Protein AF-A0A7S2E7N8-F1 (afdb_monomer_lite)

Radius of gyration: 20.2 Å; chains: 1; bounding box: 61×33×55 Å

InterPro domains:
  IPR010979 Small ribosomal subunit protein uS13-like, H2TH [SSF46946] (89-177)
  IPR015886 Formamidopyrimidine-DNA glycosylase, H2TH DNA-binding [PF06831] (89-176)
  IPR015886 Formamidopyrimidine-DNA glycosylase, H2TH DNA-binding [SM01232] (89-183)
  IPR035937 Formamidopyrimidine-DNA glycosylase, N-terminal [G3DSA:3.20.190.10] (3-90)
  IPR035937 Formamidopyrimidine-DNA glycosylase, N-terminal [SSF81624] (10-96)

Organism: Trieres chinensis (NCBI:txid1514140)

Structure (mmCIF, N/CA/C/O backbone):
data_AF-A0A7S2E7N8-F1
#
_entry.id   AF-A0A7S2E7N8-F1
#
loop_
_atom_site.group_PDB
_atom_site.id
_atom_site.type_symbol
_atom_site.label_atom_id
_atom_site.label_alt_id
_atom_site.label_comp_id
_atom_site.label_asym_id
_atom_site.label_entity_id
_atom_site.label_seq_id
_atom_site.pdbx_PDB_ins_code
_atom_site.Cartn_x
_atom_site.Cartn_y
_atom_site.Cartn_z
_atom_site.occupancy
_atom_site.B_iso_or_equiv
_atom_site.auth_seq_id
_atom_site.auth_comp_id
_atom_site.auth_asym_id
_atom_site.auth_atom_id
_atom_site.pdbx_PDB_model_num
ATOM 1 N N . GLY A 1 1 ? 41.976 -11.802 -2.121 1.00 32.62 1 GLY A N 1
ATOM 2 C CA . GLY A 1 1 ? 41.150 -10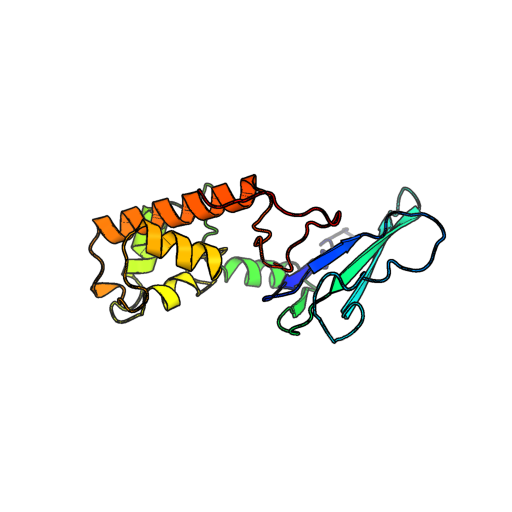.709 -1.578 1.00 32.62 1 GLY A CA 1
ATOM 3 C C . GLY A 1 1 ? 39.719 -11.048 -1.889 1.00 32.62 1 GLY A C 1
ATOM 4 O O . GLY A 1 1 ? 39.434 -11.270 -3.057 1.00 32.62 1 GLY A O 1
ATOM 5 N N . GLY A 1 2 ? 38.893 -11.236 -0.861 1.00 35.34 2 GLY A N 1
ATOM 6 C CA . GLY A 1 2 ? 37.517 -11.699 -1.011 1.00 35.34 2 GLY A CA 1
ATOM 7 C C . GLY A 1 2 ? 36.685 -10.739 -1.856 1.00 35.34 2 GLY A C 1
ATOM 8 O O . GLY A 1 2 ? 36.757 -9.527 -1.672 1.00 35.34 2 GLY A O 1
ATOM 9 N N . LEU A 1 3 ? 35.913 -11.310 -2.778 1.00 39.31 3 LEU A N 1
ATOM 10 C CA . LEU A 1 3 ? 34.764 -10.678 -3.419 1.00 39.31 3 LEU A CA 1
ATOM 11 C C . LEU A 1 3 ? 33.696 -10.484 -2.331 1.00 39.31 3 LEU A C 1
ATOM 13 O O . LEU A 1 3 ? 32.830 -11.333 -2.148 1.00 39.31 3 LEU A O 1
ATOM 17 N N . GLY A 1 4 ? 33.869 -9.448 -1.513 1.00 39.38 4 GLY A N 1
ATOM 18 C CA . GLY A 1 4 ? 32.969 -9.080 -0.426 1.00 39.38 4 GLY A CA 1
ATOM 19 C C . GLY A 1 4 ? 32.119 -7.886 -0.837 1.00 39.38 4 GLY A C 1
ATOM 20 O O . GLY A 1 4 ? 32.667 -6.849 -1.201 1.00 39.38 4 GLY A O 1
ATOM 21 N N . ASP A 1 5 ? 30.807 -8.078 -0.752 1.00 44.62 5 ASP A N 1
ATOM 22 C CA . ASP A 1 5 ? 29.721 -7.109 -0.911 1.00 44.62 5 ASP A CA 1
ATOM 23 C C . ASP A 1 5 ? 29.529 -6.495 -2.303 1.00 44.62 5 ASP A C 1
ATOM 25 O O . ASP A 1 5 ? 29.993 -5.416 -2.667 1.00 44.62 5 ASP A O 1
ATOM 29 N N . ASP A 1 6 ? 28.739 -7.253 -3.056 1.00 47.22 6 ASP A N 1
ATOM 30 C CA . ASP A 1 6 ? 28.026 -6.921 -4.278 1.00 47.22 6 ASP A CA 1
ATOM 31 C C . ASP A 1 6 ? 27.437 -5.495 -4.232 1.00 47.22 6 ASP A C 1
ATOM 33 O O . ASP A 1 6 ? 26.572 -5.170 -3.412 1.00 47.22 6 ASP A O 1
ATOM 37 N N . TYR A 1 7 ? 27.905 -4.621 -5.127 1.00 47.25 7 TYR A N 1
ATOM 38 C CA . TYR A 1 7 ? 27.392 -3.262 -5.312 1.00 47.25 7 TYR A CA 1
ATOM 39 C C . TYR A 1 7 ? 25.996 -3.308 -5.949 1.00 47.25 7 TYR A C 1
ATOM 41 O O . TYR A 1 7 ? 25.824 -2.934 -7.112 1.00 47.25 7 TYR A O 1
ATOM 49 N N . GLN A 1 8 ? 24.979 -3.740 -5.202 1.00 54.12 8 GLN A N 1
ATOM 50 C CA . GLN A 1 8 ? 23.584 -3.597 -5.614 1.00 54.12 8 GLN A CA 1
ATOM 51 C C . GLN A 1 8 ? 23.189 -2.117 -5.569 1.00 54.12 8 GLN A C 1
ATOM 53 O O . GLN A 1 8 ? 22.574 -1.623 -4.625 1.00 54.12 8 GLN A O 1
ATOM 58 N N . ARG A 1 9 ? 23.579 -1.382 -6.614 1.00 66.50 9 ARG A N 1
ATOM 59 C CA . ARG A 1 9 ? 23.092 -0.031 -6.883 1.00 66.50 9 ARG A CA 1
ATOM 60 C C . ARG A 1 9 ? 21.654 -0.159 -7.346 1.00 66.50 9 ARG A C 1
ATOM 62 O O . ARG A 1 9 ? 21.394 -0.621 -8.454 1.00 66.50 9 ARG A O 1
ATOM 69 N N . SER A 1 10 ? 20.734 0.235 -6.482 1.00 67.88 10 SER A N 1
ATOM 70 C CA . SER A 1 10 ? 19.306 0.142 -6.759 1.00 67.88 10 SER A CA 1
ATOM 71 C C . SER A 1 10 ? 18.776 1.507 -7.165 1.00 67.88 10 SER A C 1
ATOM 73 O O . SER A 1 10 ? 19.172 2.535 -6.613 1.00 67.88 10 SER A O 1
ATOM 75 N N . VAL A 1 11 ? 17.887 1.533 -8.155 1.00 69.38 11 VAL A N 1
ATOM 76 C CA . VAL A 1 11 ? 17.200 2.757 -8.574 1.00 69.38 11 VAL A CA 1
ATOM 77 C C . VAL A 1 11 ? 15.770 2.675 -8.070 1.00 69.38 11 VAL A C 1
ATOM 79 O O . VAL A 1 11 ? 14.983 1.857 -8.535 1.00 69.38 11 VAL A O 1
ATOM 82 N N . TRP A 1 12 ? 15.436 3.527 -7.108 1.00 69.69 12 TRP A N 1
ATOM 83 C CA . TRP A 1 12 ? 14.079 3.682 -6.611 1.00 69.69 12 TRP A CA 1
ATOM 84 C C . TRP A 1 12 ? 13.352 4.735 -7.438 1.00 69.69 12 TRP A C 1
ATOM 86 O O . TRP A 1 12 ? 13.831 5.864 -7.587 1.00 69.69 12 TRP A O 1
ATOM 96 N N . MET A 1 13 ? 12.170 4.394 -7.941 1.00 69.75 13 MET A N 1
ATOM 97 C CA . MET A 1 13 ? 11.348 5.315 -8.716 1.00 69.75 13 MET A CA 1
ATOM 98 C C . MET A 1 13 ? 9.926 5.363 -8.174 1.00 69.75 13 MET A C 1
ATOM 100 O O . MET A 1 13 ? 9.265 4.337 -8.060 1.00 69.75 13 MET A O 1
ATOM 104 N N . THR A 1 14 ? 9.432 6.565 -7.878 1.00 71.00 14 THR A N 1
ATOM 105 C CA . THR A 1 14 ? 8.002 6.793 -7.642 1.00 71.00 14 THR A CA 1
ATOM 106 C C . THR A 1 14 ? 7.379 7.366 -8.906 1.00 71.00 14 THR A C 1
ATOM 108 O O . THR A 1 14 ? 7.900 8.325 -9.469 1.00 71.00 14 THR A O 1
ATOM 111 N N . LEU A 1 15 ? 6.258 6.800 -9.356 1.00 62.53 15 LEU A N 1
ATOM 112 C CA . LEU A 1 15 ? 5.566 7.258 -10.569 1.00 62.53 15 LEU A CA 1
ATOM 113 C C . LEU A 1 15 ? 4.775 8.562 -10.340 1.00 62.53 15 LEU A C 1
ATOM 115 O O . LEU A 1 15 ? 4.483 9.307 -11.272 1.00 62.53 15 LEU A O 1
ATOM 119 N N . GLY A 1 16 ? 4.408 8.875 -9.096 1.00 63.38 16 GLY A N 1
ATOM 120 C CA . GLY A 1 16 ? 3.498 9.991 -8.829 1.00 63.38 16 GLY A CA 1
ATOM 121 C C . GLY A 1 16 ? 2.134 9.776 -9.502 1.00 63.38 16 GLY A C 1
ATOM 122 O O . GLY A 1 16 ? 1.662 8.649 -9.610 1.00 63.38 16 GLY A O 1
ATOM 123 N N . MET A 1 17 ? 1.480 10.855 -9.946 1.00 63.84 17 MET A N 1
ATOM 124 C CA . MET A 1 17 ? 0.121 10.776 -10.513 1.00 63.84 17 MET A CA 1
ATOM 125 C C . MET A 1 17 ? 0.062 10.453 -12.012 1.00 63.84 17 MET A C 1
ATOM 127 O O . MET A 1 17 ? -0.957 9.956 -12.481 1.00 63.84 17 MET A O 1
ATOM 131 N N . THR A 1 18 ? 1.094 10.803 -12.783 1.00 61.62 18 THR A N 1
ATOM 132 C CA . THR A 1 18 ? 1.098 10.645 -14.252 1.00 61.62 18 THR A CA 1
ATOM 133 C C . THR A 1 18 ? 2.388 10.034 -14.790 1.00 61.62 18 THR A C 1
ATOM 135 O O . THR A 1 18 ? 2.574 9.996 -16.008 1.00 61.62 18 THR A O 1
ATOM 138 N N . GLY A 1 19 ? 3.265 9.554 -13.902 1.00 63.59 19 GLY A N 1
ATOM 139 C CA . GLY A 1 19 ? 4.461 8.812 -14.269 1.00 63.59 19 GLY A CA 1
ATOM 140 C C . GLY A 1 19 ? 4.115 7.508 -14.965 1.00 63.59 19 GLY A C 1
ATOM 141 O O . GLY A 1 19 ? 3.254 6.755 -14.513 1.00 63.59 19 GLY A O 1
ATOM 142 N N . ARG A 1 20 ? 4.792 7.245 -16.075 1.00 68.62 20 ARG A N 1
ATOM 143 C CA . ARG A 1 20 ? 4.596 6.054 -16.901 1.00 68.62 20 ARG A CA 1
ATOM 144 C C . ARG A 1 20 ? 5.884 5.694 -17.624 1.00 68.62 20 ARG A C 1
ATOM 146 O O . ARG A 1 20 ? 6.637 6.590 -18.014 1.00 68.62 20 ARG A O 1
ATOM 153 N N . PHE A 1 21 ? 6.110 4.398 -17.803 1.00 74.12 21 PHE A N 1
ATOM 154 C CA . PHE A 1 21 ? 7.233 3.867 -18.567 1.00 74.12 21 PHE A CA 1
ATOM 155 C C . PHE A 1 21 ? 6.781 3.402 -19.950 1.00 74.12 21 PHE A C 1
ATOM 157 O O . PHE A 1 21 ? 5.670 2.906 -20.101 1.00 74.12 21 PHE A O 1
ATOM 164 N N . PHE A 1 22 ? 7.659 3.540 -20.938 1.00 75.81 22 PHE A N 1
ATOM 165 C CA . PHE A 1 22 ? 7.484 3.002 -22.285 1.00 75.81 22 PHE A CA 1
ATOM 166 C C . PHE A 1 22 ? 8.776 2.346 -22.737 1.00 75.81 22 PHE A C 1
ATOM 168 O O . PHE A 1 22 ? 9.837 2.961 -22.606 1.00 75.81 22 PHE A O 1
ATOM 175 N N . VAL A 1 23 ? 8.692 1.142 -23.290 1.00 72.25 23 VAL A N 1
ATOM 176 C CA . VAL A 1 23 ? 9.840 0.456 -23.888 1.00 72.25 23 VAL A CA 1
ATOM 177 C C . VAL A 1 23 ? 9.846 0.698 -25.397 1.00 72.25 23 VAL A C 1
ATOM 179 O O . VAL A 1 23 ? 8.815 0.620 -26.058 1.00 72.25 23 VAL A O 1
ATOM 182 N N . GLU A 1 24 ? 11.007 1.035 -25.951 1.00 69.56 24 GLU A N 1
ATOM 183 C CA . GLU A 1 24 ? 11.242 1.038 -27.395 1.00 69.56 24 GLU A CA 1
ATOM 184 C C . GLU A 1 24 ? 11.718 -0.360 -27.802 1.00 69.56 24 GLU A C 1
ATOM 186 O O . GLU A 1 24 ? 12.857 -0.738 -27.521 1.00 69.56 24 GLU A O 1
ATOM 191 N N . GLU A 1 25 ? 10.837 -1.141 -28.434 1.00 51.78 25 GLU A N 1
ATOM 192 C CA . GLU A 1 25 ? 11.221 -2.407 -29.061 1.00 51.78 25 GLU A CA 1
ATOM 193 C C . GLU A 1 25 ? 11.924 -2.139 -30.401 1.00 51.78 25 GLU A C 1
ATOM 195 O O . GLU A 1 25 ? 11.494 -1.311 -31.205 1.00 51.78 25 GLU A O 1
ATOM 200 N N . GLY A 1 26 ? 13.066 -2.799 -30.606 1.00 45.81 26 GLY A N 1
ATOM 201 C CA . GLY A 1 26 ? 14.047 -2.454 -31.631 1.00 45.81 26 GLY A CA 1
ATOM 202 C C . GLY A 1 26 ? 13.530 -2.505 -33.070 1.00 45.81 26 GLY A C 1
ATOM 203 O O . GLY A 1 26 ? 13.020 -3.521 -33.535 1.00 45.81 26 GLY A O 1
ATOM 204 N N . GLY A 1 27 ? 13.776 -1.421 -33.809 1.00 37.25 27 GLY A N 1
ATOM 205 C CA . GLY A 1 27 ? 13.566 -1.372 -35.252 1.00 37.25 27 GLY A CA 1
ATOM 206 C C . GLY A 1 27 ? 13.789 0.008 -35.864 1.00 37.25 27 GLY A C 1
ATOM 207 O O . GLY A 1 27 ? 12.835 0.603 -36.336 1.00 37.25 27 GLY A O 1
ATOM 208 N N . GLY A 1 28 ? 15.032 0.510 -35.862 1.00 38.03 28 GLY A N 1
ATOM 209 C CA . GLY A 1 28 ? 15.584 1.426 -36.883 1.00 38.03 28 GLY A CA 1
ATOM 210 C C . GLY A 1 28 ? 14.785 2.660 -37.337 1.00 38.03 28 GLY A C 1
ATOM 211 O O . GLY A 1 28 ? 15.067 3.181 -38.413 1.00 38.03 28 GLY A O 1
ATOM 212 N N . GLY A 1 29 ? 13.816 3.143 -36.569 1.00 37.44 29 GLY A N 1
ATOM 213 C CA . GLY A 1 29 ? 12.967 4.273 -36.921 1.00 37.44 29 GLY A CA 1
ATOM 214 C C . GLY A 1 29 ? 12.797 5.173 -35.713 1.00 37.44 29 GLY A C 1
ATOM 215 O O . GLY A 1 29 ? 12.684 4.675 -34.602 1.00 37.44 29 GLY A O 1
ATOM 216 N N . ASP A 1 30 ? 12.860 6.479 -35.970 1.00 40.12 30 ASP A N 1
ATOM 217 C CA . ASP A 1 30 ? 12.630 7.615 -35.072 1.00 40.12 30 ASP A CA 1
ATOM 218 C C . ASP A 1 30 ? 12.050 7.238 -33.695 1.00 40.12 30 ASP A C 1
ATOM 220 O O . ASP A 1 30 ? 10.965 6.652 -33.632 1.00 40.12 30 ASP A O 1
ATOM 224 N N . ALA A 1 31 ? 12.766 7.613 -32.618 1.00 40.91 31 ALA A N 1
ATOM 225 C CA . ALA A 1 31 ? 12.381 7.381 -31.220 1.00 40.91 31 ALA A CA 1
ATOM 226 C C . ALA A 1 31 ? 10.866 7.488 -31.064 1.00 40.91 31 ALA A C 1
ATOM 228 O O . ALA A 1 31 ? 10.333 8.477 -31.585 1.00 40.91 31 ALA A O 1
ATOM 229 N N . PRO A 1 32 ? 10.169 6.551 -30.380 1.00 41.38 32 PRO A N 1
ATOM 230 C CA . PRO A 1 32 ? 8.721 6.552 -30.320 1.00 41.38 32 PRO A CA 1
ATOM 231 C C . PRO A 1 32 ? 8.294 7.931 -29.854 1.00 41.38 32 PRO A C 1
ATOM 233 O O . PRO A 1 32 ? 8.424 8.292 -28.682 1.00 41.38 32 PRO A O 1
ATOM 236 N N . ARG A 1 33 ? 7.827 8.744 -30.813 1.00 41.44 33 ARG A N 1
ATOM 237 C CA . ARG A 1 33 ? 7.126 9.978 -30.516 1.00 41.44 33 ARG A CA 1
ATOM 238 C C . ARG A 1 33 ? 6.031 9.472 -29.622 1.00 41.44 33 ARG A C 1
ATOM 240 O O . ARG A 1 33 ? 5.196 8.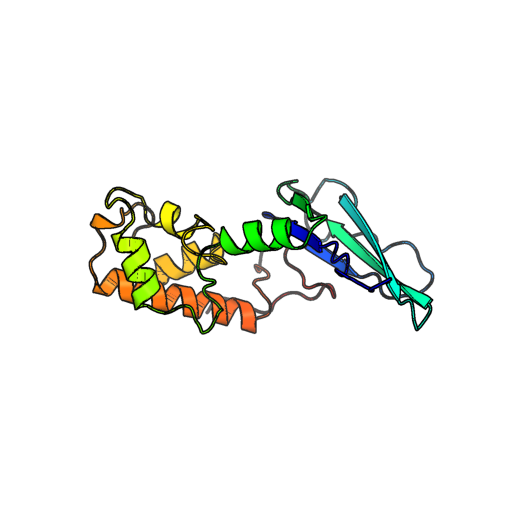704 -30.098 1.00 41.44 33 ARG A O 1
ATOM 247 N N . ALA A 1 34 ? 6.089 9.827 -28.341 1.00 40.94 34 ALA A N 1
ATOM 248 C CA . ALA A 1 34 ? 4.959 9.706 -27.453 1.00 40.94 34 ALA A CA 1
ATOM 249 C C . ALA A 1 34 ? 3.812 10.315 -28.247 1.00 40.94 34 ALA A C 1
ATOM 251 O O . ALA A 1 34 ? 3.757 11.537 -28.385 1.00 40.94 34 ALA A O 1
ATOM 252 N N . ARG A 1 35 ? 3.002 9.485 -28.923 1.00 38.47 35 ARG A N 1
ATOM 253 C CA . ARG A 1 35 ? 1.894 10.015 -29.697 1.00 38.47 35 ARG A CA 1
ATOM 254 C C . ARG A 1 35 ? 1.066 10.675 -28.615 1.00 38.47 35 ARG A C 1
ATOM 256 O O . ARG A 1 35 ? 0.714 9.984 -27.651 1.00 38.47 35 ARG A O 1
ATOM 263 N N . PRO A 1 36 ? 0.845 11.993 -28.695 1.00 36.03 36 PRO A N 1
ATOM 264 C CA . PRO A 1 36 ? 0.003 12.663 -27.735 1.00 36.03 36 PRO A CA 1
ATOM 265 C C . PRO A 1 36 ? -1.411 12.150 -28.008 1.00 36.03 36 PRO A C 1
ATOM 267 O O . PRO A 1 36 ? -2.149 12.723 -28.798 1.00 36.03 36 PRO A O 1
ATOM 270 N N . SER A 1 37 ? -1.761 10.991 -27.450 1.00 37.09 37 SER A N 1
ATOM 271 C CA . SER A 1 37 ? -3.142 10.553 -27.377 1.00 37.09 37 SER A CA 1
ATOM 272 C C . SER A 1 37 ? -3.734 11.283 -26.183 1.00 37.09 37 SER A C 1
ATOM 274 O O . SER A 1 37 ? -3.378 10.977 -25.044 1.00 37.09 37 SER A O 1
ATOM 276 N N . ASP A 1 38 ? -4.575 12.255 -26.511 1.00 35.50 38 ASP A N 1
ATOM 277 C CA . ASP A 1 38 ? -5.398 13.093 -25.647 1.00 35.50 38 ASP A CA 1
ATOM 278 C C . ASP A 1 38 ? -4.681 14.070 -24.706 1.00 35.50 38 ASP A C 1
ATOM 280 O O . ASP A 1 38 ? -4.324 13.787 -23.565 1.00 35.50 38 ASP A O 1
ATOM 284 N N . GLY A 1 39 ? -4.568 15.309 -25.191 1.00 37.53 39 GLY A N 1
ATOM 285 C CA . GLY A 1 39 ? -4.779 16.496 -24.358 1.00 37.53 39 GLY A CA 1
ATOM 286 C C . GLY A 1 39 ? -3.597 17.045 -23.558 1.00 37.53 39 GLY A C 1
ATOM 287 O O . GLY A 1 39 ? -3.703 18.154 -23.033 1.00 37.53 39 GLY A O 1
ATOM 288 N N . THR A 1 40 ? -2.452 16.368 -23.477 1.00 38.31 40 THR A N 1
ATOM 289 C CA . THR A 1 40 ? -1.296 16.898 -22.733 1.00 38.31 40 THR A CA 1
ATOM 290 C C . THR A 1 40 ? -0.433 17.827 -23.593 1.00 38.31 40 THR A C 1
ATOM 292 O O . THR A 1 40 ? 0.500 17.418 -24.280 1.00 38.31 40 THR A O 1
ATOM 295 N N . LYS A 1 41 ? -0.706 19.136 -23.518 1.00 39.12 41 LYS A N 1
ATOM 296 C CA . LYS A 1 41 ? 0.294 20.164 -23.850 1.00 39.12 41 LYS A CA 1
ATOM 297 C C . LYS A 1 41 ? 1.448 20.062 -22.841 1.00 39.12 41 LYS A C 1
ATOM 299 O O . LYS A 1 41 ? 1.347 20.621 -21.756 1.00 39.12 41 LYS A O 1
ATOM 304 N N . GLY A 1 42 ? 2.534 19.364 -23.176 1.00 42.16 42 GLY A N 1
ATOM 305 C CA . GLY A 1 42 ? 3.777 19.469 -22.405 1.00 42.16 42 GLY A CA 1
ATOM 306 C C . GLY A 1 42 ? 4.751 18.298 -22.529 1.00 42.16 42 GLY A C 1
ATOM 307 O O . GLY A 1 42 ? 4.456 17.207 -22.053 1.00 42.16 42 GLY A O 1
ATOM 308 N N . GLY A 1 43 ? 5.934 18.596 -23.082 1.00 52.38 43 GLY A N 1
ATOM 309 C CA . GLY A 1 43 ? 7.225 17.959 -22.778 1.00 52.38 43 GLY A CA 1
ATOM 310 C C . GLY A 1 43 ? 7.435 16.510 -23.232 1.00 52.38 43 GLY A C 1
ATOM 311 O O . GLY A 1 43 ? 6.631 15.626 -22.952 1.00 52.38 43 GLY A O 1
ATOM 312 N N . GLY A 1 44 ? 8.573 16.254 -23.886 1.00 60.28 44 GLY A N 1
ATOM 313 C CA . GLY A 1 44 ? 9.067 14.899 -24.155 1.00 60.28 44 GLY A CA 1
ATOM 314 C C . GLY A 1 44 ? 9.346 14.083 -22.875 1.00 60.28 44 GLY A C 1
ATOM 315 O O . GLY A 1 44 ? 9.098 14.555 -21.763 1.00 60.28 44 GLY A O 1
ATOM 316 N N . PRO A 1 45 ? 9.843 12.839 -23.002 1.00 68.38 45 PRO A N 1
ATOM 317 C CA . PRO A 1 45 ? 10.143 11.986 -21.851 1.00 68.38 45 PRO A CA 1
ATOM 318 C C . PRO A 1 45 ? 11.122 12.670 -20.889 1.00 68.38 45 PRO A C 1
ATOM 320 O O . PRO A 1 45 ? 12.092 13.293 -21.316 1.00 68.38 45 PRO A O 1
ATOM 323 N N . ARG A 1 46 ? 10.858 12.549 -19.583 1.00 74.06 46 ARG A N 1
ATOM 324 C CA . ARG A 1 46 ? 11.672 13.170 -18.526 1.00 74.06 46 ARG A CA 1
ATOM 325 C C . ARG A 1 46 ? 12.976 12.425 -18.311 1.00 74.06 46 ARG A C 1
ATOM 327 O O . ARG A 1 46 ? 14.004 13.050 -18.087 1.00 74.06 46 ARG A O 1
ATOM 334 N N . TRP A 1 47 ? 12.923 11.099 -18.383 1.00 76.12 47 TRP A N 1
ATOM 335 C CA . TRP A 1 47 ? 14.104 10.256 -18.267 1.00 76.12 47 TRP A CA 1
ATOM 336 C C . TRP A 1 47 ? 14.141 9.246 -19.405 1.00 76.12 47 TRP A C 1
ATOM 338 O O . TRP A 1 47 ? 13.109 8.721 -19.825 1.00 76.12 47 TRP A O 1
ATOM 348 N N . ARG A 1 48 ? 15.352 8.978 -19.886 1.00 82.56 48 ARG A N 1
ATOM 349 C CA . ARG A 1 48 ? 15.666 7.918 -20.840 1.00 82.56 48 ARG A CA 1
ATOM 350 C C . ARG A 1 48 ? 16.679 6.998 -20.180 1.00 82.56 48 ARG A C 1
ATOM 352 O O . ARG A 1 48 ? 17.740 7.460 -19.767 1.00 82.56 48 ARG A O 1
ATOM 359 N N . MET A 1 49 ? 16.350 5.722 -20.110 1.00 80.00 49 MET A N 1
ATOM 360 C CA . MET A 1 49 ? 17.187 4.671 -19.554 1.00 80.00 49 MET A CA 1
ATOM 361 C C . MET A 1 49 ? 17.568 3.721 -20.673 1.00 80.00 49 MET A C 1
ATOM 363 O O . MET A 1 49 ? 16.720 3.269 -21.436 1.00 80.00 49 MET A O 1
ATOM 367 N N . ASP A 1 50 ? 18.860 3.455 -20.773 1.00 81.88 50 ASP A N 1
ATOM 368 C CA . ASP A 1 50 ? 19.434 2.538 -21.740 1.00 81.88 50 ASP A CA 1
ATOM 369 C C . ASP A 1 50 ? 19.897 1.301 -20.961 1.00 81.88 50 ASP A C 1
ATOM 371 O O . ASP A 1 50 ? 20.886 1.363 -20.232 1.00 81.88 50 ASP A O 1
ATOM 375 N N . PHE A 1 51 ? 19.167 0.197 -21.091 1.00 78.50 51 PHE A N 1
ATOM 376 C CA . PHE A 1 51 ? 19.535 -1.094 -20.523 1.00 78.50 51 PHE A CA 1
ATOM 377 C C . PHE A 1 51 ? 20.353 -1.859 -21.556 1.00 78.50 51 PHE A C 1
ATOM 379 O O . PHE A 1 51 ? 19.918 -2.035 -22.694 1.00 78.50 51 PHE A O 1
ATOM 386 N N . LEU A 1 52 ? 21.553 -2.276 -21.167 1.00 80.50 52 LEU A N 1
ATOM 387 C CA . LEU A 1 52 ? 22.426 -3.104 -21.986 1.00 80.50 52 LEU A CA 1
ATOM 388 C C . LEU A 1 52 ? 22.448 -4.502 -21.385 1.00 80.50 52 LEU A C 1
ATOM 390 O O . LEU A 1 52 ? 22.833 -4.664 -20.228 1.00 80.50 52 LEU A O 1
ATOM 394 N N . ASP A 1 53 ? 22.061 -5.492 -22.175 1.00 76.44 53 ASP A N 1
ATOM 395 C CA . ASP A 1 53 ? 22.273 -6.888 -21.828 1.00 76.44 53 ASP A CA 1
ATOM 396 C C . ASP A 1 53 ? 23.762 -7.227 -22.049 1.00 76.44 53 ASP A C 1
ATOM 398 O O . ASP A 1 53 ? 24.241 -7.158 -23.186 1.00 76.44 53 ASP A O 1
ATOM 402 N N . PRO A 1 54 ? 24.526 -7.569 -20.995 1.00 76.00 54 PRO A N 1
ATOM 403 C CA . PRO A 1 54 ? 25.954 -7.855 -21.115 1.00 76.00 54 PRO A CA 1
ATOM 404 C C . PRO A 1 54 ? 26.246 -9.181 -21.833 1.00 76.00 54 PRO A C 1
ATOM 406 O O . PRO A 1 54 ? 27.369 -9.387 -22.286 1.00 76.00 54 PRO A O 1
ATOM 409 N N . THR A 1 55 ? 25.267 -10.082 -21.930 1.00 77.88 55 THR A N 1
ATOM 410 C CA . THR A 1 55 ? 25.402 -11.397 -22.561 1.00 77.88 55 THR A CA 1
ATOM 411 C C . THR A 1 55 ? 25.034 -11.343 -24.038 1.00 77.88 55 THR A C 1
ATOM 413 O O . THR A 1 55 ? 25.755 -11.898 -24.865 1.00 77.88 55 THR A O 1
ATOM 416 N N . THR A 1 56 ? 23.936 -10.669 -24.389 1.00 81.88 56 THR A N 1
ATOM 417 C CA . THR A 1 56 ? 23.473 -10.588 -25.787 1.00 81.88 56 THR A CA 1
ATOM 418 C C . THR A 1 56 ? 23.948 -9.330 -26.515 1.00 81.88 56 THR A C 1
ATOM 420 O O . THR A 1 56 ? 23.868 -9.266 -27.739 1.00 81.88 56 THR A O 1
ATOM 423 N N . GLY A 1 57 ? 24.427 -8.314 -25.788 1.00 79.00 57 GLY A N 1
ATOM 424 C CA . GLY A 1 57 ? 24.759 -6.996 -26.339 1.00 79.00 57 GLY A CA 1
ATOM 425 C C . GLY A 1 57 ? 23.531 -6.186 -26.772 1.00 79.00 57 GLY A C 1
ATOM 426 O O . GLY A 1 57 ? 23.676 -5.078 -27.296 1.00 79.00 57 GLY A O 1
ATOM 427 N N . SER A 1 58 ? 22.326 -6.722 -26.561 1.00 77.38 58 SER A N 1
ATOM 428 C CA . SER A 1 58 ? 21.074 -6.071 -26.926 1.00 77.38 58 SER A CA 1
ATOM 429 C C . SER A 1 58 ? 20.857 -4.836 -26.066 1.00 77.38 58 SER A C 1
ATOM 431 O O . SER A 1 58 ? 21.097 -4.838 -24.856 1.00 77.38 58 SER A O 1
ATOM 433 N N . LYS A 1 59 ? 20.382 -3.768 -26.703 1.00 80.19 59 LYS A N 1
ATOM 434 C CA . LYS A 1 59 ? 20.074 -2.511 -26.034 1.00 80.19 59 LYS A CA 1
ATOM 435 C C . LYS A 1 59 ? 18.567 -2.310 -25.989 1.00 80.19 59 LYS A C 1
ATOM 437 O O . LYS A 1 59 ? 17.943 -2.133 -27.031 1.00 80.19 59 LYS A O 1
ATOM 442 N N . THR A 1 60 ? 18.020 -2.257 -24.785 1.00 78.00 60 THR A N 1
ATOM 443 C CA . THR A 1 60 ? 16.616 -1.929 -24.538 1.00 78.00 60 THR A CA 1
ATOM 444 C C . THR A 1 60 ? 16.534 -0.505 -24.029 1.00 78.00 60 THR A C 1
ATOM 446 O O . THR A 1 60 ? 17.209 -0.141 -23.064 1.00 78.00 60 THR A O 1
ATOM 449 N N . ARG A 1 61 ? 15.712 0.326 -24.667 1.00 81.62 61 ARG A N 1
ATOM 450 C CA . ARG A 1 61 ? 15.523 1.704 -24.226 1.00 81.62 61 ARG A CA 1
ATOM 451 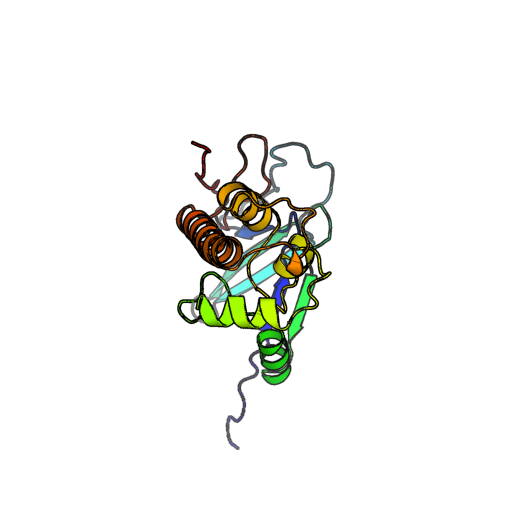C C . ARG A 1 61 ? 14.169 1.870 -23.564 1.00 81.62 61 ARG A C 1
ATOM 453 O O . ARG A 1 61 ? 13.142 1.527 -24.136 1.00 81.62 61 ARG A O 1
ATOM 460 N N . VAL A 1 62 ? 14.184 2.431 -22.362 1.00 78.50 62 VAL A N 1
ATOM 461 C CA . VAL A 1 62 ? 12.992 2.702 -21.564 1.00 78.50 62 VAL A CA 1
ATOM 462 C C . VAL A 1 62 ? 12.883 4.199 -21.318 1.00 78.50 62 VAL A C 1
ATOM 464 O O . VAL A 1 62 ? 13.838 4.862 -20.917 1.00 78.50 62 VAL A O 1
ATOM 467 N N . TYR A 1 63 ? 11.702 4.747 -21.550 1.00 79.69 63 TYR A N 1
ATOM 468 C CA . TYR A 1 63 ? 11.395 6.155 -21.365 1.00 79.69 63 TYR A CA 1
ATOM 469 C C . TYR A 1 63 ? 10.428 6.325 -20.204 1.00 79.69 63 TYR A C 1
ATOM 471 O O . TYR A 1 63 ? 9.388 5.679 -20.174 1.00 79.69 63 TYR A O 1
ATOM 479 N N . TYR A 1 64 ? 10.733 7.235 -19.283 1.00 74.50 64 TYR A N 1
ATOM 480 C CA . TYR A 1 64 ? 9.819 7.648 -18.224 1.00 74.50 64 TYR A CA 1
ATOM 481 C C . TYR A 1 64 ? 9.231 9.021 -18.551 1.00 74.50 64 TYR A C 1
ATOM 483 O O . TYR A 1 64 ? 9.954 10.014 -18.698 1.00 74.50 64 TYR A O 1
ATOM 491 N N . HIS A 1 65 ? 7.908 9.086 -18.667 1.00 74.50 65 HIS A N 1
ATOM 492 C CA . HIS A 1 65 ? 7.155 10.319 -18.886 1.00 74.50 65 HIS A CA 1
ATOM 493 C C . HIS A 1 65 ? 6.332 10.636 -17.646 1.00 74.50 65 HIS A C 1
ATOM 495 O O . HIS A 1 65 ? 5.679 9.755 -17.109 1.00 74.50 65 HIS A O 1
ATOM 501 N N . ASP A 1 66 ? 6.353 11.888 -17.203 1.00 70.44 66 ASP A N 1
ATOM 502 C CA . ASP A 1 66 ? 5.602 12.355 -16.038 1.00 70.44 66 ASP A CA 1
ATOM 503 C C . ASP A 1 66 ? 5.185 13.800 -16.286 1.00 70.44 66 ASP A C 1
ATOM 505 O O . ASP A 1 66 ? 5.967 14.728 -16.095 1.00 70.44 66 ASP A O 1
ATOM 509 N N . ALA A 1 67 ? 3.958 13.980 -16.771 1.00 63.06 67 ALA A N 1
ATOM 510 C CA . ALA A 1 67 ? 3.456 15.290 -17.177 1.00 63.06 67 ALA A CA 1
ATOM 511 C C . ALA A 1 67 ? 3.247 16.255 -15.995 1.00 63.06 67 ALA A C 1
ATOM 513 O O . ALA A 1 67 ? 3.196 17.465 -16.200 1.00 63.06 67 ALA A O 1
ATOM 514 N N . ARG A 1 68 ? 3.083 15.733 -14.769 1.00 61.41 68 ARG A N 1
ATOM 515 C CA . ARG A 1 68 ? 2.804 16.539 -13.569 1.00 61.41 68 ARG A CA 1
ATOM 516 C C . ARG A 1 68 ? 4.018 16.694 -12.659 1.00 61.41 68 ARG A C 1
ATOM 518 O O . ARG A 1 68 ? 3.937 17.392 -11.657 1.00 61.41 68 ARG A O 1
ATOM 525 N N . ASN A 1 69 ? 5.143 16.097 -13.037 1.00 63.38 69 ASN A N 1
ATOM 526 C CA . ASN A 1 69 ? 6.428 16.196 -12.362 1.00 63.38 69 ASN A CA 1
ATOM 527 C C . ASN A 1 69 ? 6.440 15.714 -10.898 1.00 63.38 69 ASN A C 1
ATOM 529 O O . ASN A 1 69 ? 7.309 16.138 -10.136 1.00 63.38 69 ASN A O 1
ATOM 533 N N . PHE A 1 70 ? 5.511 14.839 -10.505 1.00 64.50 70 PHE A N 1
ATOM 534 C CA . PHE A 1 70 ? 5.398 14.350 -9.124 1.00 64.50 70 PHE A CA 1
ATOM 535 C C . PHE A 1 70 ? 6.194 13.078 -8.839 1.00 64.50 70 PHE A C 1
ATOM 537 O O . PHE A 1 70 ? 6.391 12.729 -7.676 1.00 64.50 70 PHE A O 1
ATOM 544 N N . GLY A 1 71 ? 6.640 12.368 -9.870 1.00 57.66 71 GLY A N 1
ATOM 545 C CA . GLY A 1 71 ? 7.482 11.203 -9.685 1.00 57.66 71 GLY A CA 1
ATOM 546 C C . GLY A 1 71 ? 8.926 11.568 -9.368 1.00 57.66 71 GLY A C 1
ATOM 547 O O . GLY A 1 71 ? 9.453 12.585 -9.830 1.00 57.66 71 GLY A O 1
ATOM 548 N N . THR A 1 72 ? 9.570 10.720 -8.573 1.00 69.62 72 THR A N 1
ATOM 549 C CA . THR A 1 72 ? 10.948 10.908 -8.109 1.00 69.62 72 THR A CA 1
ATOM 550 C C . THR A 1 72 ? 11.817 9.733 -8.523 1.00 69.62 72 THR A C 1
ATOM 552 O O . THR A 1 72 ? 11.344 8.603 -8.578 1.00 69.62 72 THR A O 1
ATOM 555 N N . VAL A 1 73 ? 13.091 10.006 -8.799 1.00 69.56 73 VAL A N 1
ATOM 556 C CA . VAL A 1 73 ? 14.123 8.994 -9.055 1.00 69.56 73 VAL A CA 1
ATOM 557 C C . VAL A 1 73 ? 15.193 9.170 -7.991 1.00 69.56 73 VAL A C 1
ATOM 559 O O . VAL A 1 73 ? 15.705 10.277 -7.813 1.00 69.56 73 VAL A O 1
ATOM 562 N N . ARG A 1 74 ? 15.504 8.104 -7.258 1.00 70.38 74 ARG A N 1
ATOM 563 C CA . ARG A 1 74 ? 16.546 8.084 -6.230 1.00 70.38 74 ARG A CA 1
ATOM 564 C C . ARG A 1 74 ? 17.480 6.915 -6.487 1.00 70.38 74 ARG A C 1
ATOM 566 O O . ARG A 1 74 ? 17.032 5.814 -6.785 1.00 70.38 74 ARG A O 1
ATOM 573 N N . PHE A 1 75 ? 18.774 7.172 -6.371 1.00 73.88 75 PHE A N 1
ATOM 574 C CA . PHE A 1 75 ? 19.804 6.149 -6.473 1.00 73.88 75 PHE A CA 1
ATOM 575 C C . PHE A 1 75 ? 20.207 5.756 -5.060 1.00 73.88 75 PHE A C 1
ATOM 577 O O . PHE A 1 75 ? 20.684 6.609 -4.318 1.00 73.88 75 PHE A O 1
ATOM 584 N N . SER A 1 76 ? 20.009 4.491 -4.708 1.00 69.69 76 SER A N 1
ATOM 585 C CA . SER A 1 76 ? 20.529 3.914 -3.472 1.00 69.69 76 SER A CA 1
ATOM 586 C C . SER A 1 76 ? 21.880 3.287 -3.781 1.00 69.69 76 SER A C 1
ATOM 588 O O . SER A 1 76 ? 21.988 2.401 -4.636 1.00 69.69 76 SER A O 1
ATOM 590 N N . LEU A 1 77 ? 22.925 3.802 -3.135 1.00 70.75 77 LEU A N 1
ATOM 591 C CA . LEU A 1 77 ? 24.313 3.430 -3.437 1.00 70.75 77 LEU A CA 1
ATOM 592 C C . LEU A 1 77 ? 24.825 2.285 -2.558 1.00 70.75 77 LEU A C 1
ATOM 594 O O . LEU A 1 77 ? 25.864 1.702 -2.869 1.00 70.75 77 LEU A O 1
ATOM 598 N N . SER A 1 78 ? 24.087 1.944 -1.502 1.00 74.62 78 SER A N 1
ATOM 599 C CA . SER A 1 78 ? 24.333 0.787 -0.650 1.00 74.62 78 SER A CA 1
ATOM 600 C C . SER A 1 78 ? 23.053 -0.012 -0.422 1.00 74.62 78 SER A C 1
ATOM 602 O O . SER A 1 78 ? 21.944 0.528 -0.424 1.00 74.62 78 SER A O 1
ATOM 604 N N . LYS A 1 79 ? 23.223 -1.307 -0.146 1.00 71.50 79 LYS A N 1
ATOM 605 C CA . LYS A 1 79 ? 22.132 -2.184 0.287 1.00 71.50 79 LYS A CA 1
ATOM 606 C C . LYS A 1 79 ? 21.456 -1.669 1.566 1.00 71.50 79 LYS A C 1
ATOM 608 O O . LYS A 1 79 ? 20.239 -1.643 1.642 1.00 71.50 79 LYS A O 1
ATOM 613 N N . SER A 1 80 ? 22.233 -1.140 2.513 1.00 76.12 80 SER A N 1
ATOM 614 C CA . SER A 1 80 ? 21.709 -0.579 3.766 1.00 76.12 80 SER A CA 1
ATOM 615 C C . SER A 1 80 ? 20.772 0.620 3.576 1.00 76.12 80 SER A C 1
ATOM 617 O O . SER A 1 80 ? 19.829 0.787 4.348 1.00 76.12 80 SER A O 1
ATOM 619 N N . GLU A 1 81 ? 21.008 1.456 2.561 1.00 70.94 81 GLU A N 1
ATOM 620 C CA . GLU A 1 81 ? 20.143 2.595 2.236 1.00 70.94 81 GLU A CA 1
ATOM 621 C C . GLU A 1 81 ? 18.810 2.128 1.635 1.00 70.94 81 GLU A C 1
ATOM 623 O O . GLU A 1 81 ? 17.759 2.692 1.946 1.00 70.94 81 GLU A O 1
ATOM 628 N N . LEU A 1 82 ? 18.850 1.075 0.812 1.00 71.38 82 LEU A N 1
ATOM 629 C CA . LEU A 1 82 ? 17.654 0.428 0.280 1.00 71.38 82 LEU A CA 1
ATOM 630 C C . LEU A 1 82 ? 16.848 -0.245 1.396 1.00 71.38 82 LEU A C 1
ATOM 632 O O . LEU A 1 82 ? 15.655 0.022 1.513 1.00 71.38 82 LEU A O 1
ATOM 636 N N . ASP A 1 83 ? 17.502 -1.054 2.231 1.00 75.12 83 ASP A N 1
ATOM 637 C CA . ASP A 1 83 ? 16.866 -1.783 3.332 1.00 75.12 83 ASP A CA 1
ATOM 638 C C . ASP A 1 83 ? 16.199 -0.802 4.305 1.00 75.12 83 ASP A C 1
ATOM 640 O O . ASP A 1 83 ? 15.005 -0.906 4.562 1.00 75.12 83 ASP A O 1
ATOM 644 N N . SER A 1 84 ? 16.903 0.264 4.708 1.00 76.56 84 SER A N 1
ATOM 645 C CA . SER A 1 84 ? 16.332 1.318 5.567 1.00 76.56 84 SER A CA 1
ATOM 646 C C . SER A 1 84 ? 15.089 1.973 4.956 1.00 76.56 84 SER A C 1
ATOM 648 O O . SER A 1 84 ? 14.195 2.436 5.669 1.00 76.56 84 SER A O 1
ATOM 650 N N . LYS A 1 85 ? 15.028 2.066 3.621 1.00 72.94 85 LYS A N 1
ATOM 651 C CA . LYS A 1 85 ? 13.880 2.641 2.923 1.00 72.94 85 LYS A CA 1
ATOM 652 C C . LYS A 1 85 ? 12.715 1.658 2.844 1.00 72.94 85 LYS A C 1
ATOM 654 O O . LYS A 1 85 ? 11.580 2.094 3.044 1.00 72.94 85 LYS A O 1
ATOM 659 N N . LEU A 1 86 ? 12.979 0.382 2.578 1.00 73.25 86 LEU A N 1
ATOM 660 C CA . LEU A 1 86 ? 11.970 -0.678 2.581 1.00 73.25 86 LEU A CA 1
ATOM 661 C C . LEU A 1 86 ? 11.384 -0.866 3.986 1.00 73.25 86 LEU A C 1
ATOM 663 O O . LEU A 1 86 ? 10.166 -0.878 4.129 1.00 73.25 86 LEU A O 1
ATOM 667 N N . ASP A 1 87 ? 12.225 -0.840 5.020 1.00 79.62 87 ASP A N 1
ATOM 668 C CA . ASP A 1 87 ? 11.820 -0.912 6.429 1.00 79.62 87 ASP A CA 1
ATOM 669 C C . ASP A 1 87 ? 10.940 0.273 6.864 1.00 79.62 87 ASP A C 1
ATOM 671 O O . ASP A 1 87 ? 10.180 0.178 7.830 1.00 79.62 87 ASP A O 1
ATOM 675 N N . SER A 1 88 ? 11.019 1.410 6.158 1.00 79.56 88 SER A N 1
ATOM 676 C CA . SER A 1 88 ? 10.163 2.575 6.428 1.00 79.56 88 SER A CA 1
ATOM 677 C C . SER A 1 88 ? 8.730 2.424 5.907 1.00 79.56 88 SER A C 1
ATOM 679 O O . SER A 1 88 ? 7.870 3.240 6.255 1.00 79.56 88 SER A O 1
ATOM 681 N N . LEU A 1 89 ? 8.472 1.429 5.055 1.00 81.62 89 LEU A N 1
ATOM 682 C CA . LEU A 1 89 ? 7.158 1.185 4.477 1.00 81.62 89 LEU A CA 1
ATOM 683 C C . LEU A 1 89 ? 6.284 0.367 5.431 1.00 81.62 89 LEU A C 1
ATOM 685 O O . LEU A 1 89 ? 6.740 -0.477 6.203 1.00 81.62 89 LEU A O 1
ATOM 689 N N . GLY A 1 90 ? 4.988 0.652 5.385 1.00 82.88 90 GLY A N 1
ATOM 690 C CA . GLY A 1 90 ? 3.982 -0.181 6.017 1.00 82.88 90 GLY A CA 1
ATOM 691 C C . GLY A 1 90 ? 3.811 -1.510 5.275 1.00 82.88 90 GLY A C 1
ATOM 692 O O . GLY A 1 90 ? 4.342 -1.679 4.180 1.00 82.88 90 GLY A O 1
ATOM 693 N N . PRO A 1 91 ? 3.042 -2.448 5.851 1.00 84.19 91 PRO A N 1
ATOM 694 C CA . PRO A 1 91 ? 2.616 -3.660 5.157 1.00 84.19 91 PRO A CA 1
ATOM 695 C C . PRO A 1 91 ? 1.986 -3.332 3.798 1.00 84.19 91 PRO A C 1
ATOM 697 O O . PRO A 1 91 ? 1.170 -2.409 3.705 1.00 84.19 91 PRO A O 1
ATOM 700 N N . ASP A 1 92 ? 2.362 -4.087 2.765 1.00 84.88 92 ASP A N 1
ATOM 701 C CA . ASP A 1 92 ? 1.767 -3.992 1.432 1.00 84.88 92 ASP A CA 1
ATOM 702 C C . ASP A 1 92 ? 0.461 -4.793 1.397 1.00 84.88 92 ASP A C 1
ATOM 704 O O . ASP A 1 92 ? 0.432 -5.973 1.749 1.00 84.88 92 ASP A O 1
ATOM 708 N N . MET A 1 93 ? -0.635 -4.163 0.971 1.00 84.31 93 MET A N 1
ATOM 709 C CA . MET A 1 93 ? -1.954 -4.802 0.894 1.00 84.31 93 MET A CA 1
ATOM 710 C C . MET A 1 93 ? -2.007 -6.009 -0.056 1.00 84.31 93 MET A C 1
ATOM 712 O O . MET A 1 93 ? -2.909 -6.839 0.072 1.00 84.31 93 MET A O 1
ATOM 716 N N . LEU A 1 94 ? -1.068 -6.127 -0.998 1.00 81.25 94 LEU A N 1
ATOM 717 C CA . LEU A 1 94 ? -0.964 -7.280 -1.897 1.00 81.25 94 LEU A CA 1
ATOM 718 C C . LEU A 1 94 ? -0.136 -8.430 -1.314 1.00 81.25 94 LEU A C 1
ATOM 720 O O . LEU A 1 94 ? -0.264 -9.560 -1.787 1.00 81.25 94 LEU A O 1
ATOM 724 N N . GLU A 1 95 ? 0.681 -8.170 -0.294 1.00 83.12 95 GLU A N 1
ATOM 725 C CA . GLU A 1 95 ? 1.547 -9.175 0.318 1.00 83.12 95 GLU A CA 1
ATOM 726 C C . GLU A 1 95 ? 0.740 -10.152 1.185 1.00 83.12 95 GLU A C 1
ATOM 728 O O . GLU A 1 95 ? -0.094 -9.760 2.006 1.00 83.12 95 GLU A O 1
ATOM 733 N N . ASP A 1 96 ? 1.016 -11.451 1.055 1.00 75.50 96 ASP A N 1
ATOM 734 C CA . ASP A 1 96 ? 0.304 -12.480 1.822 1.00 75.50 96 ASP A CA 1
ATOM 735 C C . ASP A 1 96 ? 0.519 -12.355 3.340 1.00 75.50 96 ASP A C 1
ATOM 737 O O . ASP A 1 96 ? -0.376 -12.695 4.114 1.00 75.50 96 ASP A O 1
ATOM 741 N N . GLY A 1 97 ? 1.655 -11.794 3.770 1.00 78.94 97 GLY A N 1
ATOM 742 C CA . GLY A 1 97 ? 1.984 -11.520 5.175 1.00 78.94 97 GLY A CA 1
ATOM 743 C C . GLY A 1 97 ? 1.237 -10.334 5.807 1.00 78.94 97 GLY A C 1
ATOM 744 O O . GLY A 1 97 ? 1.376 -10.080 7.012 1.00 78.94 97 GLY A O 1
ATOM 745 N N . THR A 1 98 ? 0.444 -9.597 5.028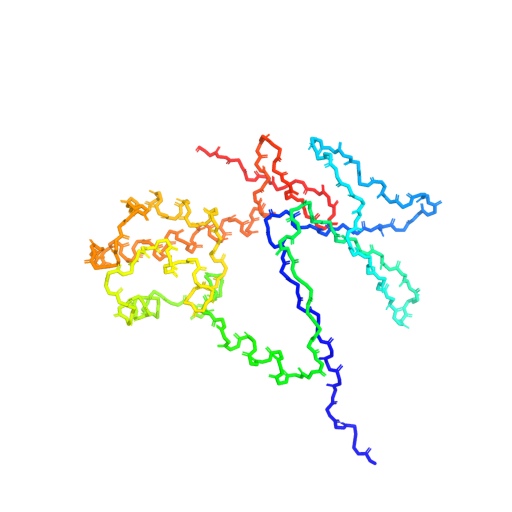 1.00 84.94 98 THR A N 1
ATOM 746 C CA . THR A 1 98 ? -0.410 -8.519 5.530 1.00 84.94 98 THR A CA 1
ATOM 747 C C . THR A 1 98 ? -1.720 -9.109 6.043 1.00 84.94 98 THR A C 1
ATOM 749 O O . THR A 1 98 ? -2.568 -9.543 5.266 1.00 84.94 98 THR A O 1
ATOM 752 N N . THR A 1 99 ? -1.884 -9.156 7.367 1.00 90.81 99 THR A N 1
ATOM 753 C CA . THR A 1 99 ? -3.069 -9.719 8.035 1.00 90.81 99 THR A CA 1
ATOM 754 C C . THR A 1 99 ? -3.993 -8.632 8.578 1.00 90.81 99 THR A C 1
ATOM 756 O O . THR A 1 99 ? -3.545 -7.528 8.902 1.00 90.81 99 THR A O 1
ATOM 759 N N . GLU A 1 100 ? -5.276 -8.976 8.716 1.00 92.69 100 GLU A N 1
ATOM 760 C CA . GLU A 1 100 ? -6.313 -8.112 9.297 1.00 92.69 100 GLU A CA 1
ATOM 761 C C . GLU A 1 100 ? -5.897 -7.637 10.695 1.00 92.69 100 GLU A C 1
ATOM 763 O O . GLU A 1 100 ? -5.836 -6.437 10.946 1.00 92.69 100 GLU A O 1
ATOM 768 N N . ASP A 1 101 ? -5.442 -8.552 11.555 1.00 92.19 101 ASP A N 1
ATOM 769 C CA . ASP A 1 101 ? -4.992 -8.232 12.915 1.00 92.19 101 ASP A CA 1
ATOM 770 C C . ASP A 1 101 ? -3.880 -7.176 12.950 1.00 92.19 101 ASP A C 1
ATOM 772 O O . ASP A 1 101 ? -3.929 -6.237 13.744 1.00 92.19 101 ASP A O 1
ATOM 776 N N . ARG A 1 102 ? -2.873 -7.285 12.069 1.00 90.75 102 ARG A N 1
ATOM 777 C CA . ARG A 1 102 ? -1.768 -6.311 12.013 1.00 90.75 102 ARG A CA 1
ATOM 778 C C . ARG A 1 102 ? -2.244 -4.951 11.516 1.00 90.75 102 ARG A C 1
ATOM 780 O O . ARG A 1 102 ? -1.724 -3.923 11.956 1.00 90.75 102 ARG A O 1
ATOM 787 N N . PHE A 1 103 ? -3.203 -4.932 10.594 1.00 93.00 103 PHE A N 1
ATOM 788 C CA . PHE A 1 103 ? -3.819 -3.700 10.116 1.00 93.00 103 PHE A CA 1
ATOM 789 C C . PHE A 1 103 ? -4.623 -3.020 11.231 1.00 93.00 103 PHE A C 1
ATOM 791 O O . PHE A 1 103 ? -4.399 -1.838 11.510 1.00 93.00 103 PHE A O 1
ATOM 798 N N . LEU A 1 104 ? -5.479 -3.774 11.924 1.00 94.12 104 LEU A N 1
ATOM 799 C CA . LEU A 1 104 ? -6.284 -3.288 13.045 1.00 94.12 104 LEU A CA 1
ATOM 800 C C . LEU A 1 104 ? -5.405 -2.805 14.204 1.00 94.12 104 LEU A C 1
ATOM 802 O O . LEU A 1 104 ? -5.626 -1.718 14.734 1.00 94.12 104 LEU A O 1
ATOM 806 N N . GLU A 1 105 ? -4.343 -3.537 14.545 1.00 93.06 105 GLU A N 1
ATOM 807 C CA . GLU A 1 105 ? -3.373 -3.133 15.569 1.00 93.06 105 GLU A CA 1
ATOM 808 C C . GLU A 1 105 ? -2.695 -1.798 15.208 1.00 93.06 105 GLU A C 1
ATOM 810 O O . GLU A 1 105 ? -2.562 -0.899 16.045 1.00 93.06 105 GLU A O 1
ATOM 815 N N . ARG A 1 106 ? -2.277 -1.624 13.947 1.00 91.88 106 ARG A N 1
ATOM 816 C CA . ARG A 1 106 ? -1.677 -0.367 13.463 1.00 91.88 106 ARG A CA 1
ATOM 817 C C . ARG A 1 106 ? -2.670 0.790 13.472 1.00 91.88 106 ARG A C 1
ATOM 819 O O . ARG A 1 106 ? -2.281 1.919 13.800 1.00 91.88 106 ARG A O 1
ATOM 826 N N . MET A 1 107 ? -3.924 0.520 13.123 1.00 94.19 107 MET A N 1
ATOM 827 C CA . MET A 1 107 ? -5.003 1.498 13.189 1.00 94.19 107 MET A CA 1
ATOM 828 C C . MET A 1 107 ? -5.262 1.915 14.643 1.00 94.19 107 MET A C 1
ATOM 830 O O . MET A 1 107 ? -5.254 3.108 14.934 1.00 94.19 107 MET A O 1
ATOM 834 N N . GLY A 1 108 ? -5.346 0.957 15.571 1.00 92.94 108 GLY A N 1
ATOM 835 C CA . GLY A 1 108 ? -5.547 1.200 17.004 1.00 92.94 108 GLY A CA 1
ATOM 836 C C . GLY A 1 108 ? -4.385 1.924 17.695 1.00 92.94 108 GLY A C 1
ATOM 837 O O . GLY A 1 108 ? -4.597 2.686 18.634 1.00 92.94 108 GLY A O 1
ATOM 838 N N . ARG A 1 109 ? -3.147 1.759 17.208 1.00 94.31 109 ARG A N 1
ATOM 839 C CA . ARG A 1 109 ? -1.972 2.536 17.661 1.00 94.31 109 ARG A CA 1
ATOM 840 C C . ARG A 1 109 ? -1.924 3.961 17.104 1.00 94.31 109 ARG A C 1
ATOM 842 O O . ARG A 1 109 ? -1.084 4.760 17.524 1.00 94.31 109 ARG A O 1
ATOM 849 N N . THR A 1 110 ? -2.758 4.281 16.121 1.00 94.44 110 THR A N 1
ATOM 850 C CA . THR A 1 110 ? -2.831 5.619 15.534 1.00 94.44 110 THR A CA 1
ATOM 851 C C . THR A 1 110 ? -3.829 6.462 16.325 1.00 94.44 110 THR A C 1
ATOM 853 O O . THR A 1 110 ? -4.803 5.950 16.867 1.00 94.44 110 THR A O 1
ATOM 856 N N . ARG A 1 111 ? -3.578 7.773 16.445 1.00 95.94 111 ARG A N 1
ATOM 857 C CA . ARG A 1 111 ? -4.466 8.666 17.205 1.00 95.94 111 ARG A CA 1
ATOM 858 C C . ARG A 1 111 ? -5.888 8.562 16.659 1.00 95.94 111 ARG A C 1
ATOM 860 O O . ARG A 1 111 ? -6.071 8.752 15.458 1.00 95.94 111 ARG A O 1
ATOM 867 N N . SER A 1 112 ? -6.867 8.342 17.532 1.00 94.94 112 SER A N 1
ATOM 868 C CA . SER A 1 112 ? -8.279 8.166 17.162 1.00 94.94 112 SER A CA 1
ATOM 869 C C . SER A 1 112 ? -8.847 9.336 16.354 1.00 94.94 112 SER A C 1
ATOM 871 O O . SER A 1 112 ? -9.639 9.121 15.450 1.00 94.94 112 SER A O 1
ATOM 873 N N . THR A 1 113 ? -8.381 10.561 16.603 1.00 96.25 113 THR A N 1
ATOM 874 C CA . THR A 1 113 ? -8.777 11.773 15.864 1.00 96.25 113 THR A CA 1
ATOM 875 C C . THR A 1 113 ? -8.180 11.877 14.457 1.00 96.25 113 THR A C 1
ATOM 877 O O . THR A 1 113 ? -8.460 12.828 13.729 1.00 96.25 113 THR A O 1
ATOM 880 N N . THR A 1 114 ? -7.320 10.939 14.059 1.00 96.69 114 THR A N 1
ATOM 881 C CA . THR A 1 114 ? -6.745 10.913 12.710 1.00 96.69 114 THR A CA 1
ATOM 882 C C . THR A 1 114 ? -7.841 10.573 11.711 1.00 96.69 114 THR A C 1
ATOM 884 O O . THR A 1 114 ? -8.573 9.613 11.908 1.00 96.69 114 THR A O 1
ATOM 887 N N . ASN A 1 115 ? -7.935 11.333 10.625 1.00 97.12 115 ASN A N 1
ATOM 888 C CA . ASN A 1 115 ? -8.849 11.034 9.527 1.00 97.12 115 ASN A CA 1
ATOM 889 C C . ASN A 1 115 ? -8.479 9.711 8.817 1.00 97.12 115 ASN A C 1
ATOM 891 O O . ASN A 1 115 ? -7.294 9.428 8.611 1.00 97.12 115 ASN A O 1
ATOM 895 N N . VAL A 1 116 ? -9.484 8.934 8.405 1.00 95.00 116 VAL A N 1
ATOM 896 C CA . VAL A 1 116 ? -9.303 7.622 7.760 1.00 95.00 116 VAL A CA 1
ATOM 897 C C . VAL A 1 116 ? -8.501 7.710 6.457 1.00 95.00 116 VAL A C 1
ATOM 899 O O . VAL A 1 116 ? -7.556 6.942 6.268 1.00 95.00 116 VAL A O 1
ATOM 902 N N . CYS A 1 117 ? -8.767 8.706 5.604 1.00 91.31 117 CYS A N 1
ATOM 903 C CA . CYS A 1 117 ? -8.004 8.908 4.370 1.00 91.31 117 CYS A CA 1
ATOM 904 C C . CYS A 1 117 ? -6.534 9.211 4.657 1.00 91.31 117 CYS A C 1
ATOM 906 O O . CYS A 1 117 ? -5.646 8.723 3.960 1.00 91.31 117 CYS A O 1
ATOM 908 N N . ARG A 1 118 ? -6.257 9.996 5.706 1.00 92.19 118 ARG A N 1
ATOM 909 C CA . ARG A 1 118 ? -4.882 10.311 6.111 1.00 92.19 118 ARG A CA 1
ATOM 910 C C . ARG A 1 118 ? -4.123 9.063 6.560 1.00 92.19 118 ARG A C 1
ATOM 912 O O . ARG A 1 118 ? -2.952 8.939 6.220 1.00 92.19 118 ARG A O 1
ATOM 919 N N . PHE A 1 119 ? -4.762 8.172 7.318 1.00 94.38 119 PHE A N 1
ATOM 920 C CA . PHE A 1 119 ? -4.146 6.912 7.742 1.00 94.38 119 PHE A CA 1
ATOM 921 C C . PHE A 1 119 ? -3.824 6.011 6.544 1.00 94.38 119 PHE A C 1
ATOM 923 O O . PHE A 1 119 ? -2.707 5.516 6.439 1.00 94.38 119 PHE A O 1
ATOM 930 N N . LEU A 1 120 ? -4.778 5.851 5.625 1.00 91.56 120 LEU A N 1
ATOM 931 C CA . LEU A 1 120 ? -4.641 4.973 4.461 1.00 91.56 120 LEU A CA 1
ATOM 932 C C . LEU A 1 120 ? -3.652 5.496 3.408 1.00 91.56 120 LEU A C 1
ATOM 934 O O . LEU A 1 120 ? -3.019 4.705 2.721 1.00 91.56 120 LEU A O 1
ATOM 938 N N . MET A 1 121 ? -3.487 6.816 3.286 1.00 87.94 121 MET A N 1
ATOM 939 C CA . MET A 1 121 ? -2.515 7.422 2.363 1.00 87.94 121 MET A CA 1
ATOM 940 C C . MET A 1 121 ? -1.083 7.453 2.915 1.00 87.94 121 MET A C 1
ATOM 942 O O . MET A 1 121 ? -0.139 7.736 2.169 1.00 87.94 121 MET A O 1
ATOM 946 N N . ASP A 1 122 ? -0.900 7.183 4.208 1.00 88.75 122 ASP A N 1
ATOM 947 C CA . ASP A 1 122 ? 0.415 7.129 4.834 1.00 88.75 122 ASP A CA 1
ATOM 948 C C . ASP A 1 122 ? 1.113 5.803 4.496 1.00 88.75 122 ASP A C 1
ATOM 950 O O . ASP A 1 122 ? 0.847 4.762 5.098 1.00 88.75 122 ASP A O 1
ATOM 954 N N . GLN A 1 123 ? 2.065 5.863 3.560 1.00 86.06 123 GLN A N 1
ATOM 955 C CA . GLN A 1 123 ? 2.819 4.695 3.088 1.00 86.06 123 GLN A CA 1
ATOM 956 C C . GLN A 1 123 ? 3.672 4.018 4.176 1.00 86.06 123 GLN A C 1
ATOM 958 O O . GLN A 1 123 ? 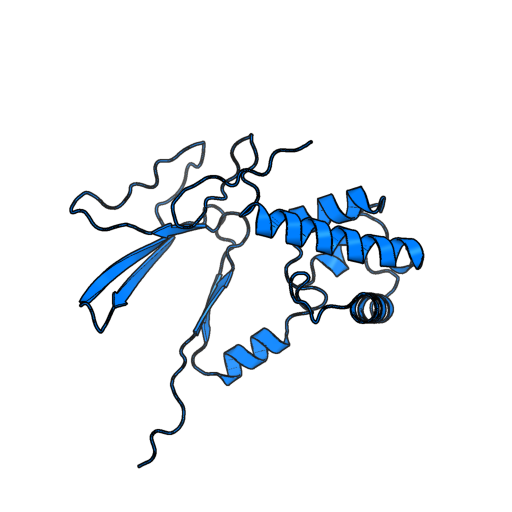4.153 2.914 3.950 1.00 86.06 123 GLN A O 1
ATOM 963 N N . SER A 1 124 ? 3.868 4.641 5.348 1.00 87.00 124 SER A N 1
ATOM 964 C CA . SER A 1 124 ? 4.501 3.998 6.516 1.00 87.00 124 SER A CA 1
ATOM 965 C C . SER A 1 124 ? 3.517 3.164 7.349 1.00 87.00 124 SER A C 1
ATOM 967 O O . SER A 1 124 ? 3.905 2.292 8.136 1.00 87.00 124 SER A O 1
ATOM 969 N N . LYS A 1 125 ? 2.216 3.430 7.196 1.00 88.12 125 LYS A N 1
ATOM 970 C CA . LYS A 1 125 ? 1.128 2.711 7.864 1.00 88.12 125 LYS A CA 1
ATOM 971 C C . LYS A 1 125 ? 0.624 1.572 7.003 1.00 88.12 125 LYS A C 1
ATOM 973 O O . LYS A 1 125 ? 0.524 0.460 7.517 1.00 88.12 125 LYS A O 1
ATOM 978 N N . VAL A 1 126 ? 0.356 1.864 5.733 1.00 87.19 126 VAL A N 1
ATOM 979 C CA . VAL A 1 126 ? -0.155 0.926 4.733 1.00 87.19 126 VAL A CA 1
ATOM 980 C C . VAL A 1 126 ? 0.469 1.286 3.389 1.00 87.19 126 VAL A C 1
ATOM 982 O O . VAL A 1 126 ? 0.275 2.392 2.887 1.00 87.19 126 VAL A O 1
ATOM 985 N N . ALA A 1 127 ? 1.241 0.369 2.813 1.00 86.31 127 ALA A N 1
ATOM 986 C CA . ALA A 1 127 ? 1.838 0.565 1.501 1.00 86.31 127 ALA A CA 1
ATOM 987 C C . ALA A 1 127 ? 0.885 0.092 0.393 1.00 86.31 127 ALA A C 1
ATOM 989 O O . ALA A 1 127 ? 0.054 -0.796 0.591 1.00 86.31 127 ALA A O 1
ATOM 990 N N . GLY A 1 128 ? 0.985 0.713 -0.782 1.00 82.62 128 GLY A N 1
ATOM 991 C CA . GLY A 1 128 ? 0.238 0.294 -1.974 1.00 82.62 128 GLY A CA 1
ATOM 992 C C . GLY A 1 128 ? -1.173 0.879 -2.093 1.00 82.62 128 GLY A C 1
ATOM 993 O O . GLY A 1 128 ? -1.750 0.852 -3.178 1.00 82.62 128 GLY A O 1
ATOM 994 N N . VAL A 1 129 ? -1.715 1.500 -1.039 1.00 85.56 129 VAL A N 1
ATOM 995 C CA . VAL A 1 129 ? -2.991 2.226 -1.120 1.00 85.56 129 VAL A CA 1
ATOM 996 C C . VAL A 1 129 ? -2.763 3.607 -1.737 1.00 85.56 129 VAL A C 1
ATOM 998 O O . VAL A 1 129 ? -2.143 4.489 -1.143 1.00 85.56 129 VAL A O 1
ATOM 1001 N N . GLY A 1 130 ? -3.259 3.785 -2.962 1.00 82.25 130 GLY A N 1
ATOM 1002 C CA . GLY A 1 130 ? -3.354 5.080 -3.642 1.00 82.25 130 GLY A CA 1
ATOM 1003 C C . GLY A 1 130 ? -4.794 5.595 -3.699 1.00 82.25 130 GLY A C 1
ATOM 1004 O O . GLY A 1 130 ? -5.725 4.885 -3.331 1.00 82.25 130 GLY A O 1
ATOM 1005 N N . ASN A 1 131 ? -4.997 6.805 -4.234 1.00 83.06 131 ASN A N 1
ATOM 1006 C CA . ASN A 1 131 ? -6.311 7.473 -4.273 1.00 83.06 131 ASN A CA 1
ATOM 1007 C C . ASN A 1 131 ? -7.456 6.609 -4.830 1.00 83.06 131 ASN A C 1
ATOM 1009 O O . ASN A 1 131 ? -8.582 6.734 -4.366 1.00 83.06 131 ASN A O 1
ATOM 1013 N N . TYR A 1 132 ? -7.185 5.761 -5.828 1.00 82.38 132 TYR A N 1
ATOM 1014 C CA . TYR A 1 132 ? -8.205 4.874 -6.389 1.00 82.38 132 TYR A CA 1
ATOM 1015 C C . TYR A 1 132 ? -8.628 3.788 -5.393 1.00 82.38 132 TYR A C 1
ATOM 1017 O O . TYR A 1 132 ? -9.808 3.680 -5.084 1.00 82.38 132 TYR A O 1
ATOM 1025 N N . ILE A 1 133 ? -7.660 3.032 -4.861 1.00 86.31 133 ILE A N 1
ATOM 1026 C CA . ILE A 1 133 ? -7.917 1.956 -3.892 1.00 86.31 133 ILE A CA 1
ATOM 1027 C C . ILE A 1 133 ? -8.564 2.535 -2.634 1.00 86.31 133 ILE A C 1
ATOM 1029 O O . ILE A 1 133 ? -9.506 1.958 -2.110 1.00 86.31 133 ILE A O 1
ATOM 1033 N N . LEU A 1 134 ? -8.103 3.710 -2.199 1.00 88.12 134 LEU A N 1
ATOM 1034 C CA . LEU A 1 134 ? -8.705 4.466 -1.109 1.00 88.12 134 LEU A CA 1
ATOM 1035 C C . LEU A 1 134 ? -10.189 4.754 -1.366 1.00 88.12 134 LEU A C 1
ATOM 1037 O O . LEU A 1 134 ? -11.025 4.429 -0.530 1.00 88.12 134 LEU A O 1
ATOM 1041 N N . ALA A 1 135 ? -10.507 5.396 -2.494 1.00 85.56 135 ALA A N 1
ATOM 1042 C CA . ALA A 1 135 ? -11.868 5.825 -2.794 1.00 85.56 135 ALA A CA 1
ATOM 1043 C C . ALA A 1 135 ? -12.817 4.631 -2.940 1.00 85.56 135 ALA A C 1
ATOM 1045 O O . ALA A 1 135 ? -13.892 4.628 -2.350 1.00 85.56 135 ALA A O 1
ATOM 1046 N N . GLU A 1 136 ? -12.396 3.608 -3.682 1.00 88.38 136 GLU A N 1
ATOM 1047 C CA . GLU A 1 136 ? -13.188 2.402 -3.906 1.00 88.38 136 GLU A CA 1
ATOM 1048 C C . GLU A 1 136 ? -13.340 1.582 -2.616 1.00 88.38 136 GLU A C 1
ATOM 1050 O O . GLU A 1 136 ? -14.441 1.151 -2.289 1.00 88.38 136 GLU A O 1
ATOM 1055 N N . GLY A 1 137 ? -12.267 1.423 -1.834 1.00 93.75 137 GLY A N 1
ATOM 1056 C CA . GLY A 1 137 ? -12.303 0.698 -0.563 1.00 93.75 137 GLY A CA 1
ATOM 1057 C C . GLY A 1 137 ? -13.209 1.365 0.473 1.00 93.75 137 GLY A C 1
ATOM 1058 O O . GLY A 1 137 ? -14.010 0.686 1.107 1.00 93.75 137 GLY A O 1
ATOM 1059 N N . LEU A 1 138 ? -13.146 2.696 0.609 1.00 94.12 138 LEU A N 1
ATOM 1060 C CA . LEU A 1 138 ? -14.049 3.439 1.498 1.00 94.12 138 LEU A CA 1
ATOM 1061 C C . LEU A 1 138 ? -15.502 3.371 1.026 1.00 94.12 138 LEU A C 1
ATOM 1063 O O . LEU A 1 138 ? -16.399 3.202 1.850 1.00 94.12 138 LEU A O 1
ATOM 1067 N N . TYR A 1 139 ? -15.732 3.473 -0.286 1.00 94.38 139 TYR A N 1
ATOM 1068 C CA . TYR A 1 139 ? -17.067 3.369 -0.867 1.00 94.38 139 TYR A CA 1
ATOM 1069 C C . TYR A 1 139 ? -17.696 1.999 -0.590 1.00 94.38 139 TYR A C 1
ATOM 1071 O O . TYR A 1 139 ? -18.815 1.935 -0.085 1.00 94.38 139 TYR A O 1
ATOM 1079 N N . ARG A 1 140 ? -16.961 0.911 -0.849 1.00 94.31 140 ARG A N 1
ATOM 1080 C CA . ARG A 1 140 ? -17.433 -0.460 -0.598 1.00 94.31 140 ARG A CA 1
ATOM 1081 C C . ARG A 1 140 ? -17.630 -0.758 0.883 1.00 94.31 140 ARG A C 1
ATOM 1083 O O . ARG A 1 140 ? -18.593 -1.425 1.242 1.00 94.31 140 ARG A O 1
ATOM 1090 N N . ALA A 1 141 ? -16.771 -0.210 1.742 1.00 95.25 141 ALA A N 1
ATOM 1091 C CA . ALA A 1 141 ? -16.912 -0.326 3.190 1.00 95.25 141 ALA A CA 1
ATOM 1092 C C . ALA A 1 141 ? -18.002 0.593 3.781 1.00 95.25 141 ALA A C 1
ATOM 1094 O O . ALA A 1 141 ? -18.283 0.507 4.974 1.00 95.25 141 ALA A O 1
ATOM 1095 N N . GLY A 1 142 ? -18.606 1.484 2.983 1.00 95.00 142 GLY A N 1
ATOM 1096 C CA . GLY A 1 142 ? -19.629 2.422 3.449 1.00 95.00 142 GLY A CA 1
ATOM 1097 C C . GLY A 1 142 ? -19.111 3.459 4.454 1.00 95.00 142 GLY A C 1
ATOM 1098 O O . GLY A 1 142 ? -19.862 3.893 5.325 1.00 95.00 142 GLY A O 1
ATOM 1099 N N . ILE A 1 143 ? -17.833 3.841 4.361 1.00 97.00 143 ILE A N 1
ATOM 1100 C CA . ILE A 1 143 ? -17.173 4.748 5.309 1.00 97.00 143 ILE A CA 1
ATOM 1101 C C . ILE A 1 143 ? -17.084 6.162 4.731 1.00 97.00 143 ILE A C 1
ATOM 1103 O O . ILE A 1 143 ? -16.612 6.364 3.610 1.00 97.00 143 ILE A O 1
ATOM 1107 N N . ASP A 1 144 ? -17.474 7.158 5.531 1.00 95.19 144 ASP A N 1
ATOM 1108 C CA . ASP A 1 144 ? -17.292 8.568 5.184 1.00 95.19 144 ASP A CA 1
ATOM 1109 C C . ASP A 1 144 ? -15.785 8.901 5.087 1.00 95.19 144 ASP A C 1
ATOM 1111 O O . ASP A 1 144 ? -15.050 8.710 6.062 1.00 95.19 144 ASP A O 1
ATOM 1115 N N . PRO A 1 145 ? -15.287 9.434 3.952 1.00 93.19 145 PRO A N 1
ATOM 1116 C CA . PRO A 1 145 ? -13.890 9.845 3.821 1.00 93.19 145 PRO A CA 1
ATOM 1117 C C . PRO A 1 145 ? -13.458 10.919 4.830 1.00 93.19 145 PRO A C 1
ATOM 1119 O O . PRO A 1 145 ? -12.255 11.082 5.057 1.00 93.19 145 PRO A O 1
ATOM 1122 N N . PHE A 1 146 ? -14.391 11.648 5.445 1.00 93.69 146 PHE A N 1
ATOM 1123 C CA . PHE A 1 146 ? -14.119 12.639 6.486 1.00 93.69 146 PHE A CA 1
ATOM 1124 C C . PHE A 1 146 ? -14.088 12.052 7.902 1.00 93.69 146 PHE A C 1
ATOM 1126 O O . PHE A 1 146 ? -13.574 12.724 8.799 1.00 93.69 146 PHE A O 1
ATOM 1133 N N . ALA A 1 147 ? -14.515 10.799 8.093 1.00 95.38 147 ALA A N 1
ATOM 1134 C CA . ALA A 1 147 ? -14.499 10.133 9.390 1.00 95.38 147 ALA A CA 1
ATOM 1135 C C . ALA A 1 147 ? -13.080 10.014 9.969 1.00 95.38 147 ALA A C 1
ATOM 1137 O O . ALA A 1 147 ? -12.075 9.843 9.264 1.00 95.38 147 ALA A O 1
ATOM 1138 N N . SER A 1 148 ? -13.000 10.095 11.288 1.00 97.44 148 SER A N 1
ATOM 1139 C CA . SER A 1 148 ? -11.823 9.779 12.083 1.00 97.44 148 SER A CA 1
ATOM 1140 C C . SER A 1 148 ? -11.780 8.293 12.444 1.00 97.44 148 SER A C 1
ATOM 1142 O O . SER A 1 148 ? -12.800 7.611 12.494 1.00 97.44 148 SER A O 1
ATOM 1144 N N . LEU A 1 149 ? -10.587 7.766 12.725 1.00 96.69 149 LEU A N 1
ATOM 1145 C CA . LEU A 1 149 ? -10.410 6.354 13.089 1.00 96.69 149 LEU A CA 1
ATOM 1146 C C . LEU A 1 149 ? -11.200 5.956 14.346 1.00 96.69 149 LEU A C 1
ATOM 1148 O O . LEU A 1 149 ? -11.570 4.793 14.503 1.00 96.69 149 LEU A O 1
ATOM 1152 N N . GLY A 1 150 ? -11.435 6.909 15.251 1.00 95.69 150 GLY A N 1
ATOM 1153 C CA . GLY A 1 150 ? -12.222 6.712 16.466 1.00 95.69 150 GLY A CA 1
ATOM 1154 C C . GLY A 1 150 ? -13.727 6.604 16.234 1.00 95.69 150 GLY A C 1
ATOM 1155 O O . GLY A 1 150 ? -14.413 6.103 17.116 1.00 95.69 150 GLY A O 1
ATOM 1156 N N . GLU A 1 151 ? -14.227 7.054 15.082 1.00 96.56 151 GLU A N 1
ATOM 1157 C CA . GLU A 1 151 ? -15.643 6.946 14.700 1.00 96.56 151 GLU A CA 1
ATOM 1158 C C . GLU A 1 151 ? -15.972 5.606 14.036 1.00 96.56 151 GLU A C 1
ATOM 1160 O O . GLU A 1 151 ? -17.144 5.270 13.909 1.00 96.56 151 GLU A O 1
ATOM 1165 N N . LEU A 1 152 ? -14.949 4.847 13.629 1.00 96.44 152 LEU A N 1
ATOM 1166 C CA . LEU A 1 152 ? -15.111 3.522 13.043 1.00 96.44 152 LEU A CA 1
ATOM 1167 C C . LEU A 1 152 ? -15.234 2.464 14.137 1.00 96.44 152 LEU A C 1
ATOM 1169 O O . LEU A 1 152 ? -14.338 2.353 14.984 1.00 96.44 152 LEU A O 1
ATOM 1173 N N . ASP A 1 153 ? -16.295 1.664 14.075 1.00 95.75 153 ASP A N 1
ATOM 1174 C CA . ASP A 1 153 ? -16.423 0.450 14.878 1.00 95.75 153 ASP A CA 1
ATOM 1175 C C . ASP A 1 153 ? -15.532 -0.688 14.340 1.00 95.75 153 ASP A C 1
ATOM 1177 O O . ASP A 1 153 ? -14.919 -0.594 13.272 1.00 95.75 153 ASP A O 1
ATOM 1181 N N . ASP A 1 154 ? -15.395 -1.764 15.114 1.00 94.31 154 ASP A N 1
ATOM 1182 C CA . ASP A 1 154 ? -14.478 -2.852 14.766 1.00 94.31 154 ASP A CA 1
ATOM 1183 C C . ASP A 1 154 ? -14.931 -3.635 13.522 1.00 94.31 154 ASP A C 1
ATOM 1185 O O . ASP A 1 154 ? -14.081 -4.103 12.756 1.00 94.31 154 ASP A O 1
ATOM 1189 N N . ASP A 1 155 ? -16.237 -3.701 13.252 1.00 95.31 155 ASP A N 1
ATOM 1190 C CA . ASP A 1 155 ? -16.785 -4.344 12.055 1.00 95.31 155 ASP A CA 1
ATOM 1191 C C . ASP A 1 155 ? -16.467 -3.516 10.803 1.00 95.31 155 ASP A C 1
ATOM 1193 O O . ASP A 1 155 ? -16.001 -4.057 9.797 1.00 95.31 155 ASP A O 1
ATOM 1197 N N . GLN A 1 156 ? -16.618 -2.192 10.875 1.00 96.44 156 GLN A N 1
ATOM 1198 C CA . GLN A 1 156 ? -16.252 -1.249 9.819 1.00 96.44 156 GLN A CA 1
ATOM 1199 C C . GLN A 1 156 ? -14.756 -1.299 9.519 1.00 96.44 156 GLN A C 1
ATOM 1201 O O . GLN A 1 156 ? -14.357 -1.301 8.353 1.00 96.44 156 GLN A O 1
ATOM 1206 N N . ARG A 1 157 ? -13.904 -1.365 10.548 1.00 96.44 157 ARG A N 1
ATOM 1207 C CA . ARG A 1 157 ? -12.447 -1.473 10.361 1.00 96.44 157 ARG A CA 1
ATOM 1208 C C . ARG A 1 157 ? -12.054 -2.789 9.690 1.00 96.44 157 ARG A C 1
ATOM 1210 O O . ARG A 1 157 ? -11.187 -2.793 8.814 1.00 96.44 157 ARG A O 1
ATOM 1217 N N . SER A 1 158 ? -12.701 -3.880 10.089 1.00 95.88 158 SER A N 1
ATOM 1218 C CA . SER A 1 158 ? -12.491 -5.220 9.533 1.00 95.88 158 SER A CA 1
ATOM 1219 C C . SER A 1 158 ? -12.950 -5.297 8.076 1.00 95.88 158 SER A C 1
ATOM 1221 O O . SER A 1 158 ? -12.214 -5.769 7.207 1.00 95.88 158 SER A O 1
ATOM 1223 N N . LEU A 1 159 ? -14.133 -4.753 7.775 1.00 96.69 159 LEU A N 1
ATOM 1224 C CA . LEU A 1 159 ? -14.654 -4.654 6.414 1.00 96.69 159 LEU A CA 1
ATOM 1225 C C . LEU A 1 159 ? -13.739 -3.804 5.528 1.00 96.69 159 LEU A C 1
ATOM 1227 O O . LEU A 1 159 ? -13.371 -4.234 4.438 1.00 96.69 159 LEU A O 1
ATOM 1231 N N . LEU A 1 160 ? -13.298 -2.642 6.018 1.00 96.38 160 LEU A N 1
ATOM 1232 C CA . LEU A 1 160 ? -12.382 -1.762 5.296 1.00 96.38 160 LEU A CA 1
ATOM 1233 C C . LEU A 1 160 ? -11.092 -2.480 4.886 1.00 96.38 160 LEU A C 1
ATOM 1235 O O . LEU A 1 160 ? -10.642 -2.321 3.754 1.00 96.38 160 LEU A O 1
ATOM 1239 N N . PHE A 1 161 ? -10.501 -3.283 5.775 1.00 95.56 161 PHE A N 1
ATOM 1240 C CA . PHE A 1 161 ? -9.312 -4.069 5.443 1.00 95.56 161 PHE A CA 1
ATOM 1241 C C . PHE A 1 161 ? -9.559 -5.020 4.262 1.00 95.56 161 PHE A C 1
ATOM 1243 O O . PHE A 1 161 ? -8.759 -5.057 3.322 1.00 95.56 161 PHE A O 1
ATOM 1250 N N . ARG A 1 162 ? -10.666 -5.769 4.307 1.00 94.56 162 ARG A N 1
ATOM 1251 C CA . ARG A 1 162 ? -11.026 -6.751 3.275 1.00 94.56 162 ARG A CA 1
ATOM 1252 C C . ARG A 1 162 ? -11.290 -6.071 1.936 1.00 94.56 162 ARG A C 1
ATOM 1254 O O . ARG A 1 162 ? -10.665 -6.440 0.947 1.00 94.56 162 ARG A O 1
ATOM 1261 N N . GLU A 1 163 ? -12.089 -5.007 1.930 1.00 95.06 163 GLU A N 1
ATOM 1262 C CA . GLU A 1 163 ? -12.406 -4.258 0.710 1.00 95.06 163 GLU A CA 1
ATOM 1263 C C . GLU A 1 163 ? -11.164 -3.616 0.083 1.00 95.06 163 GLU A C 1
ATOM 1265 O O . GLU A 1 163 ? -10.969 -3.683 -1.130 1.00 95.06 163 GLU A O 1
ATOM 1270 N N . LEU A 1 164 ? -10.262 -3.042 0.887 1.00 92.69 164 LEU A N 1
ATOM 1271 C CA . LEU A 1 164 ? -9.001 -2.500 0.371 1.00 92.69 164 LEU A CA 1
ATOM 1272 C C . LEU A 1 164 ? -8.139 -3.587 -0.281 1.00 92.69 164 LEU A C 1
ATOM 1274 O O . LEU A 1 164 ? -7.561 -3.350 -1.345 1.00 92.69 164 LEU A O 1
ATOM 1278 N N . ARG A 1 165 ? -8.048 -4.770 0.341 1.00 91.56 165 ARG A N 1
ATOM 1279 C CA . ARG A 1 165 ? -7.291 -5.906 -0.200 1.00 91.56 165 ARG A CA 1
ATOM 1280 C C . ARG A 1 165 ? -7.906 -6.417 -1.498 1.00 91.56 165 ARG A C 1
ATOM 1282 O O . ARG A 1 165 ? -7.176 -6.646 -2.462 1.00 91.56 165 ARG A O 1
ATOM 1289 N N . ASP A 1 166 ? -9.224 -6.544 -1.544 1.00 90.44 166 ASP A N 1
ATOM 1290 C CA . ASP A 1 166 ? -9.945 -7.037 -2.713 1.00 90.44 166 ASP A CA 1
ATOM 1291 C C . ASP A 1 166 ? -9.845 -6.062 -3.885 1.00 90.44 166 ASP A C 1
ATOM 1293 O O . ASP A 1 166 ? -9.561 -6.472 -5.013 1.00 90.44 166 ASP A O 1
ATOM 1297 N N . VAL A 1 167 ? -9.979 -4.758 -3.633 1.00 87.62 167 VAL A N 1
ATOM 1298 C CA . VAL A 1 167 ? -9.778 -3.723 -4.653 1.00 87.62 167 VAL A CA 1
ATOM 1299 C C . VAL A 1 167 ? -8.333 -3.713 -5.146 1.00 87.62 167 VAL A C 1
ATOM 1301 O O . VAL A 1 167 ? -8.106 -3.615 -6.356 1.00 87.62 167 VAL A O 1
ATOM 1304 N N . ALA A 1 168 ? -7.351 -3.827 -4.247 1.00 86.75 168 ALA A N 1
ATOM 1305 C CA . ALA A 1 168 ? -5.941 -3.883 -4.624 1.00 86.75 168 ALA A CA 1
ATOM 1306 C C . ALA A 1 168 ? -5.651 -5.103 -5.514 1.00 86.75 168 ALA A C 1
ATOM 1308 O O . ALA A 1 168 ? -5.063 -4.945 -6.586 1.00 86.75 168 ALA A O 1
ATOM 1309 N N . ARG A 1 169 ? -6.117 -6.296 -5.121 1.00 86.06 169 ARG A N 1
ATOM 1310 C CA . ARG A 1 169 ? -5.948 -7.540 -5.892 1.00 86.06 169 ARG A CA 1
ATOM 1311 C C . ARG A 1 169 ? -6.658 -7.481 -7.237 1.00 86.06 169 ARG A C 1
ATOM 1313 O O . ARG A 1 169 ? -6.025 -7.729 -8.256 1.00 86.06 169 ARG A O 1
ATOM 1320 N N . SER A 1 170 ? -7.913 -7.040 -7.258 1.00 79.75 170 SER A N 1
ATOM 1321 C CA . SER A 1 170 ? -8.679 -6.865 -8.500 1.00 79.75 170 SER A CA 1
ATOM 1322 C C . SER A 1 170 ? -7.983 -5.891 -9.455 1.00 79.75 170 SER A C 1
ATOM 1324 O O . SER A 1 170 ? -7.904 -6.129 -10.658 1.00 79.75 170 SER A O 1
ATOM 1326 N N . SER A 1 171 ? -7.427 -4.799 -8.919 1.00 75.81 171 SER A N 1
ATOM 1327 C CA . SER A 1 171 ? -6.673 -3.821 -9.712 1.00 75.81 171 SER A CA 1
ATOM 1328 C C . SER A 1 171 ? -5.375 -4.409 -10.262 1.00 75.81 171 SER A C 1
ATOM 1330 O O . SER A 1 171 ? -4.987 -4.084 -11.384 1.00 75.81 171 SER A O 1
ATOM 1332 N N . TYR A 1 172 ? -4.702 -5.265 -9.490 1.00 75.44 172 TYR A N 1
ATOM 1333 C CA . TYR A 1 172 ? -3.487 -5.956 -9.910 1.00 75.44 172 TYR A CA 1
ATOM 1334 C C . TYR A 1 172 ? -3.770 -6.986 -11.014 1.00 75.44 172 TYR A C 1
ATOM 1336 O O . TYR A 1 172 ? -3.128 -6.951 -12.064 1.00 75.44 172 TYR A O 1
ATOM 1344 N N . GLU A 1 173 ? -4.775 -7.845 -10.825 1.00 73.12 173 GLU A N 1
ATOM 1345 C CA . GLU A 1 173 ? -5.183 -8.875 -11.791 1.00 73.12 173 GLU A CA 1
ATOM 1346 C C . GLU A 1 173 ? -5.662 -8.270 -13.116 1.00 73.12 173 GLU A C 1
ATOM 1348 O O . GLU A 1 173 ? -5.331 -8.772 -14.191 1.00 73.12 173 GLU A O 1
ATOM 1353 N N . ALA A 1 174 ? -6.354 -7.129 -13.061 1.00 60.69 174 ALA A N 1
ATOM 1354 C CA . ALA A 1 174 ? -6.796 -6.399 -14.246 1.00 60.69 174 ALA A CA 1
ATOM 1355 C C . ALA A 1 174 ? -5.681 -5.600 -14.957 1.00 60.69 174 ALA A C 1
ATOM 1357 O O . ALA A 1 174 ? -5.967 -4.868 -15.908 1.00 60.69 174 ALA A O 1
ATOM 1358 N N . LYS A 1 175 ? -4.418 -5.720 -14.511 1.00 58.28 175 LYS A N 1
ATOM 1359 C CA . LYS A 1 175 ? -3.264 -4.937 -14.990 1.00 58.28 175 LYS A CA 1
ATOM 1360 C C . LYS A 1 175 ? -3.486 -3.417 -14.896 1.00 58.28 175 LYS A C 1
ATOM 1362 O O . LYS A 1 175 ? -3.022 -2.670 -15.753 1.00 58.28 175 LYS A O 1
ATOM 1367 N N . GLY A 1 176 ? -4.171 -2.953 -13.849 1.00 51.03 176 GLY A N 1
ATOM 1368 C CA . GLY A 1 176 ? -4.440 -1.540 -13.562 1.00 51.03 176 GLY A CA 1
ATOM 1369 C C . GLY A 1 176 ? -5.680 -0.956 -14.258 1.00 51.03 176 GLY A C 1
ATOM 1370 O O . GLY A 1 176 ? -6.202 -1.496 -15.230 1.00 51.03 176 GLY A O 1
ATOM 1371 N N . LEU A 1 177 ?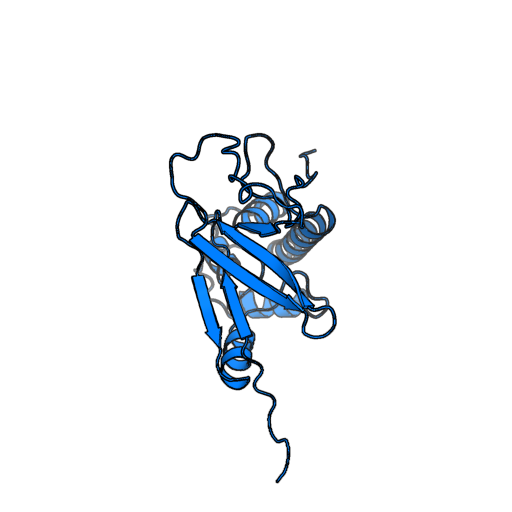 -6.164 0.195 -13.769 1.00 43.16 177 LEU A N 1
ATOM 1372 C CA . LEU A 1 177 ? -7.252 0.936 -14.418 1.00 43.16 177 LEU A CA 1
ATOM 1373 C C . LEU A 1 177 ? -6.731 1.855 -15.517 1.00 43.16 177 LEU A C 1
ATOM 1375 O O . LEU A 1 177 ? -6.043 2.843 -15.248 1.00 43.16 177 LEU A O 1
ATOM 1379 N N . THR A 1 178 ? -7.205 1.646 -16.741 1.00 36.84 178 THR A N 1
ATOM 1380 C CA . THR A 1 178 ? -7.253 2.714 -17.740 1.00 36.84 178 THR A CA 1
ATOM 1381 C C . THR A 1 178 ? -8.668 3.284 -17.758 1.00 36.84 178 THR A C 1
ATOM 1383 O O . THR A 1 178 ? -9.574 2.739 -18.380 1.00 36.84 178 THR A O 1
ATOM 1386 N N . ARG A 1 179 ? -8.874 4.402 -17.050 1.00 38.38 179 ARG A N 1
ATOM 1387 C CA . ARG A 1 179 ? -10.158 5.121 -17.016 1.00 38.38 179 ARG A CA 1
ATOM 1388 C C . ARG A 1 179 ? -10.656 5.392 -18.448 1.00 38.38 179 ARG A C 1
ATOM 1390 O O . ARG A 1 179 ? -9.890 5.906 -19.270 1.00 38.38 179 ARG A O 1
ATOM 1397 N N . ARG A 1 180 ? -11.932 5.076 -18.719 1.00 35.88 180 ARG A N 1
ATOM 1398 C CA . ARG A 1 180 ? -12.602 5.199 -20.035 1.00 35.88 180 ARG A CA 1
ATOM 1399 C C . ARG A 1 180 ? -12.545 6.618 -20.632 1.00 35.88 180 ARG A C 1
ATOM 1401 O O . ARG A 1 180 ? -12.528 6.745 -21.849 1.00 35.88 180 ARG A O 1
ATOM 1408 N N . ASP A 1 181 ? -12.370 7.641 -19.791 1.00 36.47 181 ASP A N 1
ATOM 1409 C CA . ASP A 1 181 ? -12.320 9.063 -20.180 1.00 36.47 181 ASP A CA 1
ATOM 1410 C C . ASP A 1 181 ? -10.893 9.637 -20.317 1.00 36.47 181 ASP A C 1
ATOM 1412 O O . ASP A 1 181 ? -10.659 10.817 -20.061 1.00 36.47 181 ASP A O 1
ATOM 1416 N N . GLY A 1 182 ? -9.904 8.814 -20.683 1.00 36.56 182 GLY A N 1
ATOM 1417 C CA . GLY A 1 182 ? -8.533 9.292 -20.930 1.00 36.56 182 GLY A CA 1
ATOM 1418 C C . GLY A 1 182 ? -7.579 9.149 -19.739 1.00 36.56 182 GLY A C 1
ATOM 1419 O O . GLY A 1 182 ? -6.746 10.019 -19.485 1.00 36.56 182 GLY A O 1
ATOM 1420 N N . GLY A 1 183 ? -7.666 8.038 -18.999 1.00 39.59 183 GLY A N 1
ATOM 1421 C CA . GLY A 1 183 ? -6.646 7.683 -18.008 1.00 39.59 183 GLY A CA 1
ATOM 1422 C C . GLY A 1 183 ? -5.249 7.550 -18.636 1.00 39.59 183 GLY A C 1
ATOM 1423 O O . GLY A 1 183 ? -5.086 6.958 -19.701 1.00 39.59 183 GLY A O 1
ATOM 1424 N N . THR A 1 184 ? -4.223 8.091 -17.970 1.00 44.69 184 THR A N 1
ATOM 1425 C CA . THR A 1 184 ? -2.832 8.118 -18.467 1.00 44.69 184 THR A CA 1
ATOM 1426 C C . THR A 1 184 ? -2.071 6.805 -18.285 1.00 44.69 184 THR A C 1
ATOM 1428 O O . THR A 1 184 ? -0.951 6.694 -18.792 1.00 44.69 184 THR A O 1
ATOM 1431 N N . TYR A 1 185 ? -2.643 5.840 -17.559 1.00 44.69 185 TYR A N 1
ATOM 1432 C CA . TYR A 1 185 ? -2.008 4.555 -17.288 1.00 44.69 185 TYR A CA 1
ATOM 1433 C C . TYR A 1 185 ? -2.064 3.649 -18.521 1.00 44.69 185 TYR A C 1
ATOM 1435 O O . TYR A 1 185 ? -3.139 3.361 -19.057 1.00 44.69 185 TYR A O 1
ATOM 1443 N N . ARG A 1 186 ? -0.878 3.228 -18.952 1.00 52.03 186 ARG A N 1
ATOM 1444 C CA . ARG A 1 186 ? -0.623 2.179 -19.936 1.00 52.03 186 ARG A CA 1
ATOM 1445 C C . ARG A 1 186 ? 0.470 1.296 -19.353 1.00 52.03 186 ARG A C 1
ATOM 1447 O O . ARG A 1 186 ? 1.337 1.814 -18.644 1.00 52.03 186 ARG A O 1
ATOM 1454 N N . ASP A 1 187 ? 0.410 0.002 -19.635 1.00 51.31 187 ASP A N 1
ATOM 1455 C CA . ASP A 1 187 ? 1.498 -0.903 -19.271 1.00 51.31 187 ASP A CA 1
ATOM 1456 C C . ASP A 1 187 ? 2.790 -0.544 -20.038 1.00 51.31 187 ASP A C 1
ATOM 1458 O O . ASP A 1 187 ? 2.803 0.336 -20.909 1.00 51.31 187 ASP A O 1
ATOM 1462 N N . ALA A 1 188 ? 3.892 -1.214 -19.699 1.00 48.19 188 ALA A N 1
ATOM 1463 C CA . ALA A 1 188 ? 5.193 -0.985 -20.331 1.00 48.19 188 ALA A CA 1
ATOM 1464 C C . ALA A 1 188 ? 5.184 -1.236 -21.857 1.00 48.19 188 ALA A C 1
ATOM 1466 O O . ALA A 1 188 ? 6.002 -0.651 -22.572 1.00 48.19 188 ALA A O 1
ATOM 1467 N N . ASP A 1 189 ? 4.213 -2.022 -22.338 1.00 49.94 189 ASP A N 1
ATOM 1468 C CA . ASP A 1 189 ? 3.990 -2.379 -23.742 1.00 49.94 189 ASP A CA 1
ATOM 1469 C C . ASP A 1 189 ? 2.982 -1.434 -24.439 1.00 49.94 189 ASP A C 1
ATOM 1471 O O . ASP A 1 189 ? 2.634 -1.610 -25.609 1.00 49.94 189 ASP A O 1
ATOM 1475 N N . GLY A 1 190 ? 2.472 -0.415 -23.737 1.00 47.91 190 GLY A N 1
ATOM 1476 C CA . GLY A 1 190 ? 1.524 0.568 -24.263 1.00 47.91 190 GLY A CA 1
ATOM 1477 C C . GLY A 1 190 ? 0.056 0.116 -24.310 1.00 47.91 190 GLY A C 1
ATOM 1478 O O . GLY A 1 190 ? -0.794 0.875 -24.810 1.00 47.91 190 GLY A O 1
ATOM 1479 N N . ARG A 1 191 ? -0.278 -1.066 -23.783 1.00 50.22 191 ARG A N 1
ATOM 1480 C CA . ARG A 1 191 ? -1.648 -1.590 -23.708 1.00 50.22 191 ARG A CA 1
ATOM 1481 C C . ARG A 1 191 ? -2.441 -0.874 -22.612 1.00 50.22 191 ARG A C 1
ATOM 1483 O O . ARG A 1 191 ? -1.900 -0.380 -21.622 1.00 50.22 191 ARG A O 1
ATOM 1490 N N . LYS A 1 192 ? -3.750 -0.755 -22.841 1.00 49.62 192 LYS A N 1
ATOM 1491 C CA . LYS A 1 192 ? -4.704 -0.210 -21.867 1.00 49.62 192 LYS A CA 1
ATOM 1492 C C . LYS A 1 192 ? -5.105 -1.335 -20.905 1.00 49.62 192 LYS A C 1
ATOM 1494 O O . LYS A 1 192 ? -5.313 -2.451 -21.364 1.00 49.62 192 LYS A O 1
ATOM 1499 N N . GLY A 1 193 ? -5.232 -1.037 -19.617 1.00 46.88 193 GLY A N 1
ATOM 1500 C CA . GLY A 1 193 ? -5.894 -1.916 -18.656 1.00 46.88 193 GLY A CA 1
ATOM 1501 C C . GLY A 1 193 ? -7.383 -2.041 -18.982 1.00 46.88 193 GLY A C 1
ATOM 1502 O O . GLY A 1 193 ? -8.005 -1.079 -19.443 1.00 46.88 193 GLY A O 1
ATOM 1503 N N . GLU A 1 194 ? -7.945 -3.229 -18.777 1.00 45.19 194 GLU A N 1
ATOM 1504 C CA . GLU A 1 194 ? -9.310 -3.584 -19.201 1.00 45.19 194 GLU A CA 1
ATOM 1505 C C . GLU A 1 194 ? -10.361 -3.429 -18.094 1.00 45.19 194 GLU A C 1
ATOM 1507 O O . GLU A 1 194 ? -11.519 -3.794 -18.289 1.00 45.19 194 GLU A O 1
ATOM 1512 N N . PHE A 1 195 ? -10.004 -2.858 -16.939 1.00 43.53 195 PHE A N 1
ATOM 1513 C CA . PHE A 1 195 ? -10.956 -2.684 -15.844 1.00 43.53 195 PHE A CA 1
ATOM 1514 C C . PHE A 1 195 ? -12.061 -1.680 -16.220 1.00 43.53 195 PHE A C 1
ATOM 1516 O O . PHE A 1 195 ? -11.850 -0.463 -16.259 1.00 43.53 195 PHE A O 1
ATOM 1523 N N . GLY A 1 196 ? -13.245 -2.208 -16.522 1.00 34.66 196 GLY A N 1
ATOM 1524 C CA . GLY A 1 196 ? -14.477 -1.459 -16.728 1.00 34.66 196 GLY A CA 1
ATOM 1525 C C . GLY A 1 196 ? -15.399 -1.630 -15.527 1.00 34.66 196 GLY A C 1
ATOM 1526 O O . GLY A 1 196 ? -15.569 -2.743 -15.042 1.00 34.66 196 GLY A O 1
ATOM 1527 N N . PHE A 1 197 ? -15.981 -0.524 -15.063 1.00 39.53 197 PHE A N 1
ATOM 1528 C CA . PHE A 1 197 ? -17.023 -0.523 -14.036 1.00 39.53 197 PHE A CA 1
ATOM 1529 C C . PHE A 1 197 ? -18.154 -1.497 -14.406 1.00 39.53 197 PHE A C 1
ATOM 1531 O O . PHE A 1 197 ? -18.607 -1.488 -15.556 1.00 39.53 197 PHE A O 1
ATOM 1538 N N . GLN A 1 198 ? -18.596 -2.300 -13.435 1.00 35.06 198 GLN A N 1
ATOM 1539 C CA . GLN A 1 198 ? -19.967 -2.812 -13.412 1.00 35.06 198 GLN A CA 1
ATOM 1540 C C . GLN A 1 198 ? -20.882 -1.756 -12.800 1.00 35.06 198 GLN A C 1
ATOM 1542 O O . GLN A 1 198 ? -20.430 -1.081 -11.848 1.00 35.06 198 GLN A O 1
#

pLDDT: mean 72.31, std 20.09, range [32.62, 97.44]

Secondary structure (DSSP, 8-state):
---------EEEEE-TTT-EEEEE-S-SSS-------S-----S-SEEEEEE-TTT--EEEEEEE-TT---EEEEE-SHHHHHHHHTTSPPBTTSTT--HHHHHHHHHTS-TTSBHHHHHH-TTTSBS--HHHHHHHHHHTT--TT-BGGG--HHHHHHHHHHHHHHHHHHHHTTS---TTT-----TTSPPP-----

Sequence (198 aa):
GGLGDDYQRSVWMTLGMTGRFFVEEGGGGDAPRARPSDGTKGGGPRWRMDFLDPTTGSKTRVYYHDARNFGTVRFSLSKSELDSKLDSLGPDMLEDGTTEDRFLERMGRTRSTTNVCRFLMDQSKVAGVGNYILAEGLYRAGIDPFASLGELDDDQRSLLFRELRDVARSSYEAKGLTRRDGGTYRDADGRKGEFGFQ

Foldseek 3Di:
DDPPADFPWDKDKDQPQQKDKAKDDDDDDDDPPPPPPDDQPDDDFPDKDWDADPVPRDTIIMTIHHSPPGMDIDIDRHPVSVVVVVLQFADELQDPPDDLVLLVVLLVPDPQQAFPLNQQPPRSNYNPDDPVLSVQLCVQLVHDSRHGSNVDDPVSSSSSSVSSSVSSVVCVVQVHADPPVGRSDAHNHRHHRPDDDD